Protein AF-A0A7S0AY62-F1 (afdb_monomer)

Foldseek 3Di:
DLCCVAVVADPVRCVVVVQEEELVVVCVVVVHDLVVLLVQVVVDDDSHQKDAPAVQWIWGDGDRHIYTPSNVSVLVCQPPPPPDHDDDDDDDDDCVVPFLLRCVQAAQFDLALVRGHVNHPLVVCQVCVVVVPHPDRAGSSRSPDDDQQAPLSVLLVCCVPVVDQLCNDPLSVLLVVLPQDPVNSVVLSVQAFFQDPNDTHGLSRQRGRHDSVVSSVSSSCRRCVDDDDDDDDDDPVRPDPVVVVVVCVVCVVVVHDDPDDDDDDPVNCVVVVVVCVVVVVLNCQQPPDFLVRDDDDPVRQVVCCVVVVDGSVRCVVVVNDGHNVRVD

Secondary structure (DSSP, 8-state):
-HHHHHHSS-HHHHHHTT-EEEHHHHHHHHT--HHHHHHHHTT--BTTTEEEEETTEEEEEETTEEEESTTHHHHHHHHHSTT-----------TTTS-HHHIIIIII--SSTTTSPTTSHHHHHHHTTTTTT-SS---SSS-S----SSHHHHHHHHHHHH---TTTSHHHHHHHHTT--HHHHHHHTT--EEEETTEEEEHHHHHTT--HHHHHHHHHHHHHT----------GGG-SHHHHHHHHHHHHHTT----------HHHHHHTTHHHHHTHHHHHHHHTS-GGG----HHHHHHHHHHHSS-HHHHHHTT----TTTT-

Organism: NCBI:txid73915

Radius of gyration: 33.23 Å; Cα contacts (8 Å, |Δi|>4): 355; chains: 1; bounding box: 78×50×98 Å

InterPro domains:
  IPR036850 Nucleoside diphosphate kinase-like domain superfamily [G3DSA:3.30.70.141] (36-164)
  IPR036850 Nucleoside diphosphate kinase-like domain superfamily [SSF54919] (2-164)
  IPR036850 Nucleoside diphosphate kinase-like domain superfamily [SSF54919] (227-325)

Solvent-accessible surface area (backbone atoms only — not comparable to full-atom values): 19300 Å² total; per-residue (Å²): 111,68,62,28,70,65,69,74,44,51,70,69,56,37,52,78,67,69,31,60,30,48,41,70,58,35,12,60,74,70,75,46,55,56,56,56,38,17,63,59,42,71,75,55,42,80,84,68,43,23,50,74,82,55,83,94,40,36,42,35,59,54,92,93,34,38,28,33,45,32,52,48,51,50,56,52,45,66,71,66,39,89,93,53,79,87,86,87,80,92,82,86,79,60,57,92,83,49,42,44,44,53,42,45,47,46,48,44,18,40,61,42,21,88,77,14,35,90,80,1,52,18,17,45,47,43,78,38,21,66,86,73,67,46,95,59,80,53,37,64,88,56,29,88,75,88,76,65,58,18,57,66,48,40,47,44,48,39,30,71,78,67,68,43,54,52,70,78,37,77,66,39,34,50,43,44,75,70,70,46,50,70,68,55,56,58,54,48,64,72,48,44,76,40,77,51,98,94,39,78,39,50,45,54,73,70,35,46,44,29,39,72,64,63,33,49,56,50,49,48,47,54,74,60,61,76,68,92,81,82,92,83,78,76,55,82,96,55,70,43,71,70,48,52,52,49,52,52,53,55,35,47,77,70,74,45,79,85,88,78,87,86,86,83,55,68,70,58,38,59,78,68,40,49,62,45,64,72,40,38,72,61,43,37,47,32,68,68,47,52,60,91,73,57,88,73,55,70,70,57,39,53,51,45,23,68,74,71,74,45,48,57,70,57,35,53,76,68,67,72,58,60,22,62,60,82,65,108

Nearest PDB structures (foldseek):
  8evb-assembly1_D  TM=1.439E-01  e=4.140E+00  Homo sapiens

Structure (mmCIF, N/CA/C/O backbone):
data_AF-A0A7S0AY62-F1
#
_entry.id   AF-A0A7S0AY62-F1
#
loop_
_atom_site.group_PDB
_atom_site.id
_atom_site.type_symbol
_atom_site.label_atom_id
_atom_site.label_alt_id
_atom_site.label_comp_id
_atom_site.label_asym_id
_atom_site.label_entity_id
_atom_site.label_seq_id
_atom_site.pdbx_PDB_ins_code
_atom_site.Cartn_x
_atom_site.Cartn_y
_atom_site.Cartn_z
_atom_site.occupancy
_atom_site.B_iso_or_equiv
_atom_site.auth_seq_id
_atom_site.auth_comp_id
_atom_site.auth_asym_id
_atom_site.auth_atom_id
_atom_site.pdbx_PDB_model_num
ATOM 1 N N . GLN A 1 1 ? -5.094 15.043 -14.146 1.00 78.69 1 GLN A N 1
ATOM 2 C CA . GLN A 1 1 ? -4.888 16.415 -14.679 1.00 78.69 1 GLN A CA 1
ATOM 3 C C . GLN A 1 1 ? -3.692 16.500 -15.628 1.00 78.69 1 GLN A C 1
ATOM 5 O O . GLN A 1 1 ? -3.834 17.094 -16.689 1.00 78.69 1 GLN A O 1
ATOM 10 N N . GLU A 1 2 ? -2.538 15.908 -15.303 1.00 86.50 2 GLU A N 1
ATOM 11 C CA . GLU A 1 2 ? -1.349 15.941 -16.178 1.00 86.50 2 GLU A CA 1
ATOM 12 C C . GLU A 1 2 ? -1.582 15.322 -17.562 1.00 86.50 2 GLU A C 1
ATOM 14 O O . GLU A 1 2 ? -1.245 15.947 -18.562 1.00 86.50 2 GLU A O 1
ATOM 19 N N . PHE A 1 3 ? -2.268 14.174 -17.634 1.00 92.56 3 PHE A N 1
ATOM 20 C CA . PHE A 1 3 ? -2.685 13.554 -18.901 1.00 92.56 3 PHE A CA 1
ATOM 21 C C . PHE A 1 3 ? -3.411 14.536 -19.830 1.00 92.56 3 PHE A C 1
ATOM 23 O O . PHE A 1 3 ? -3.061 14.682 -20.997 1.00 92.56 3 PHE A O 1
ATOM 30 N N . GLN A 1 4 ? -4.394 15.262 -19.290 1.00 93.81 4 GLN A N 1
ATOM 31 C CA . GLN A 1 4 ? -5.171 16.236 -20.051 1.00 93.81 4 GLN A CA 1
ATOM 32 C C . GLN A 1 4 ? -4.327 17.432 -20.487 1.00 93.81 4 GLN A C 1
ATOM 34 O O . GLN A 1 4 ? -4.505 17.929 -21.597 1.00 93.81 4 GLN A O 1
ATOM 39 N N . LYS A 1 5 ? -3.401 17.897 -19.640 1.00 92.50 5 LYS A N 1
ATOM 40 C CA . LYS A 1 5 ? -2.477 18.977 -20.009 1.00 92.50 5 LYS A CA 1
ATOM 41 C C . LYS A 1 5 ? -1.591 18.560 -21.183 1.00 92.50 5 LYS A C 1
ATOM 43 O O . LYS A 1 5 ? -1.435 19.348 -22.112 1.00 92.50 5 LYS A O 1
ATOM 48 N N . LEU A 1 6 ? -1.066 17.335 -21.143 1.00 94.62 6 LEU A N 1
ATOM 49 C CA . LEU A 1 6 ? -0.134 16.821 -22.140 1.00 94.62 6 LEU A CA 1
ATOM 50 C C . LEU A 1 6 ? -0.826 16.481 -23.464 1.00 94.62 6 LEU A C 1
ATOM 52 O O . LEU A 1 6 ? -0.445 16.980 -24.517 1.00 94.62 6 LEU A O 1
ATOM 56 N N . PHE A 1 7 ? -1.890 15.679 -23.410 1.00 95.06 7 PHE A N 1
ATOM 57 C CA . PHE A 1 7 ? -2.530 15.121 -24.603 1.00 95.06 7 PHE A CA 1
ATOM 58 C C . PHE A 1 7 ? -3.771 15.879 -25.069 1.00 95.06 7 PHE A C 1
ATOM 60 O O . PHE A 1 7 ? -4.363 15.503 -26.078 1.00 95.06 7 PHE A O 1
ATOM 67 N N . ARG A 1 8 ? -4.181 16.929 -24.344 1.00 94.75 8 ARG A N 1
ATOM 68 C CA . ARG A 1 8 ? -5.369 17.751 -24.642 1.00 94.75 8 ARG A CA 1
ATOM 69 C C . ARG A 1 8 ? -6.684 16.955 -24.699 1.00 94.75 8 ARG A C 1
ATOM 71 O O . ARG A 1 8 ? -7.651 17.402 -25.304 1.00 94.75 8 ARG A O 1
ATOM 78 N N . VAL A 1 9 ? -6.737 15.807 -24.021 1.00 95.12 9 VAL A N 1
ATOM 79 C CA . VAL A 1 9 ? -7.907 14.918 -23.905 1.00 95.12 9 VAL A CA 1
ATOM 80 C C . VAL A 1 9 ? -8.070 14.519 -22.437 1.00 95.12 9 VAL A C 1
ATOM 82 O O . VAL A 1 9 ? -7.074 14.253 -21.766 1.00 95.12 9 VAL A O 1
ATOM 85 N N . ARG A 1 10 ? -9.297 14.498 -21.896 1.00 95.50 10 ARG A N 1
ATOM 86 C CA . ARG A 1 10 ? -9.516 14.009 -20.521 1.00 95.50 10 ARG A CA 1
ATOM 87 C C . ARG A 1 10 ? -9.305 12.498 -20.464 1.00 95.50 10 ARG A C 1
ATOM 89 O O . ARG A 1 10 ? -9.583 11.800 -21.435 1.00 95.50 10 ARG A O 1
ATOM 96 N N . TRP A 1 11 ? -8.846 11.990 -19.326 1.00 94.00 11 TRP A N 1
ATOM 97 C CA . TRP A 1 11 ? -8.601 10.556 -19.157 1.00 94.00 11 TRP A CA 1
ATOM 98 C C . TRP A 1 11 ? -9.879 9.733 -19.382 1.00 94.00 11 TRP A C 1
ATOM 100 O O . TRP A 1 11 ? -9.880 8.757 -20.127 1.00 94.00 11 TRP A O 1
ATOM 110 N N . GLU A 1 12 ? -10.996 10.201 -18.833 1.00 94.69 12 GLU A N 1
ATOM 111 C CA . GLU A 1 12 ? -12.317 9.585 -18.961 1.00 94.69 12 GLU A CA 1
ATOM 112 C C . GLU A 1 12 ? -12.819 9.601 -20.416 1.00 94.69 12 GLU A C 1
ATOM 114 O O . GLU A 1 12 ? -13.482 8.666 -20.870 1.00 94.69 12 GLU A O 1
ATOM 119 N N . ASP A 1 13 ? -12.456 10.632 -21.187 1.00 96.19 13 ASP A N 1
ATOM 120 C CA . ASP A 1 13 ? -12.790 10.715 -22.612 1.00 96.19 13 ASP A CA 1
ATOM 121 C C . ASP A 1 13 ? -11.954 9.730 -23.437 1.00 96.19 13 ASP A C 1
ATOM 123 O O . ASP A 1 13 ? -12.467 9.110 -24.363 1.00 96.19 13 ASP A O 1
ATOM 127 N N . ALA A 1 14 ? -10.669 9.564 -23.110 1.00 95.88 14 ALA A N 1
ATOM 128 C CA . ALA A 1 14 ? -9.814 8.580 -23.771 1.00 95.88 14 ALA A CA 1
ATOM 129 C C . ALA A 1 14 ? -10.295 7.144 -23.498 1.00 95.88 14 ALA A C 1
ATOM 131 O O . ALA A 1 14 ? -10.328 6.322 -24.416 1.00 95.88 14 ALA A O 1
ATOM 132 N N . LEU A 1 15 ? -10.719 6.861 -22.261 1.00 94.56 15 LEU A N 1
ATOM 133 C CA . LEU A 1 15 ? -11.311 5.578 -21.877 1.00 94.56 15 LEU A CA 1
ATOM 134 C C . LEU A 1 15 ? -12.636 5.315 -22.600 1.00 94.56 15 LEU A C 1
ATOM 136 O O . LEU A 1 15 ? -12.785 4.277 -23.236 1.00 94.56 15 LEU A O 1
ATOM 140 N N . SER A 1 16 ? -13.583 6.258 -22.552 1.00 95.50 16 SER A N 1
ATOM 141 C CA . SER A 1 16 ? -14.902 6.092 -23.189 1.00 95.50 16 SER A CA 1
ATOM 142 C C . SER A 1 16 ? -14.830 5.964 -24.713 1.00 95.50 16 SER A C 1
ATOM 144 O O . SER A 1 16 ? -15.684 5.320 -25.315 1.00 95.50 16 SER A O 1
ATOM 146 N N . LYS A 1 17 ? -13.786 6.520 -25.340 1.00 96.12 17 LYS A N 1
ATOM 147 C CA . LYS A 1 17 ? -13.496 6.356 -26.774 1.00 96.12 17 LYS A CA 1
ATOM 148 C C . LYS A 1 17 ? -12.727 5.075 -27.114 1.00 96.12 17 LYS A C 1
ATOM 150 O O . LYS A 1 17 ? -12.443 4.852 -28.287 1.00 96.12 17 LYS A O 1
ATOM 155 N N . GLY A 1 18 ? -12.355 4.255 -26.128 1.00 95.69 18 GLY A N 1
ATOM 156 C CA . GLY A 1 18 ? -11.592 3.025 -26.352 1.00 95.69 18 GLY A CA 1
ATOM 157 C C . GLY A 1 18 ? -10.190 3.278 -26.915 1.00 95.69 18 GLY A C 1
ATOM 158 O O . GLY A 1 18 ? -9.736 2.550 -27.797 1.00 95.69 18 GLY A O 1
ATOM 159 N N . LEU A 1 19 ? -9.517 4.341 -26.459 1.00 97.00 19 LEU A N 1
ATOM 160 C CA . LEU A 1 19 ? -8.175 4.721 -26.923 1.00 97.00 19 LEU A CA 1
ATOM 161 C C . LEU A 1 19 ? -7.056 4.276 -25.977 1.00 97.00 19 LEU A C 1
ATOM 163 O O . LEU A 1 19 ? -5.887 4.422 -26.324 1.00 97.00 19 LEU A O 1
ATOM 167 N N . VAL A 1 20 ? -7.391 3.775 -24.787 1.00 97.19 20 VAL A N 1
ATOM 168 C CA . VAL A 1 20 ? -6.420 3.379 -23.761 1.00 97.19 20 VAL A CA 1
ATOM 169 C C . VAL A 1 20 ? -6.271 1.862 -23.745 1.00 97.19 20 VAL A C 1
ATOM 171 O O . VAL A 1 20 ? -7.266 1.151 -23.628 1.00 97.19 20 VAL A O 1
ATOM 174 N N . TYR A 1 21 ? -5.036 1.376 -23.825 1.00 97.12 21 TYR A N 1
ATOM 175 C CA . TYR A 1 21 ? -4.722 -0.050 -23.896 1.00 97.12 21 TYR A CA 1
ATOM 176 C C . TYR A 1 21 ? -3.576 -0.403 -22.947 1.00 97.12 21 TYR A C 1
ATOM 178 O O . TYR A 1 21 ? -2.652 0.388 -22.760 1.00 97.12 21 TYR A O 1
ATOM 186 N N . ASN A 1 22 ? -3.592 -1.610 -22.377 1.00 94.81 22 ASN A N 1
ATOM 187 C CA . ASN A 1 22 ? -2.381 -2.185 -21.783 1.00 94.81 22 ASN A CA 1
ATOM 188 C C . ASN A 1 22 ? -1.387 -2.605 -22.888 1.00 94.81 22 ASN A C 1
ATOM 190 O O . ASN A 1 22 ? -1.731 -2.617 -24.071 1.00 94.81 22 ASN A O 1
ATOM 194 N N . ALA A 1 23 ? -0.153 -2.959 -22.517 1.00 92.25 23 ALA A N 1
ATOM 195 C CA . ALA A 1 23 ? 0.890 -3.325 -23.478 1.00 92.25 23 ALA A CA 1
ATOM 196 C C . ALA A 1 23 ? 0.500 -4.483 -24.426 1.00 92.25 23 ALA A C 1
ATOM 198 O O . ALA A 1 23 ? 0.865 -4.451 -25.601 1.00 92.25 23 ALA A O 1
ATOM 199 N N . ALA A 1 24 ? -0.244 -5.486 -23.945 1.00 91.12 24 ALA A N 1
ATOM 200 C CA . ALA A 1 24 ? -0.640 -6.652 -24.738 1.00 91.12 24 ALA A CA 1
ATOM 201 C C . ALA A 1 24 ? -1.767 -6.320 -25.732 1.00 91.12 24 ALA A C 1
ATOM 203 O O . ALA A 1 24 ? -1.651 -6.593 -26.930 1.00 91.12 24 ALA A O 1
ATOM 204 N N . ASP A 1 25 ? -2.825 -5.664 -25.258 1.00 94.44 25 ASP A N 1
ATOM 205 C CA . ASP A 1 25 ? -3.950 -5.253 -26.101 1.00 94.44 25 ASP A CA 1
ATOM 206 C C . ASP A 1 25 ? -3.518 -4.178 -27.101 1.00 94.44 25 ASP A C 1
ATOM 208 O O . ASP A 1 25 ? -3.949 -4.175 -28.253 1.00 94.44 25 ASP A O 1
ATOM 212 N N . GLY A 1 26 ? -2.601 -3.299 -26.693 1.00 94.50 26 GLY A N 1
ATOM 213 C CA . GLY A 1 26 ? -2.007 -2.296 -27.563 1.00 94.50 26 GLY A CA 1
ATOM 214 C C . GLY A 1 26 ? -1.150 -2.901 -28.669 1.00 94.50 26 GLY A C 1
ATOM 215 O O . GLY A 1 26 ? -1.235 -2.439 -29.803 1.00 94.50 26 GLY A O 1
ATOM 216 N N . ALA A 1 27 ? -0.388 -3.968 -28.391 1.00 94.25 27 ALA A N 1
ATOM 217 C CA . ALA A 1 27 ? 0.326 -4.717 -29.431 1.00 94.25 27 ALA A CA 1
ATOM 218 C C . ALA A 1 27 ? -0.646 -5.243 -30.498 1.00 94.25 27 ALA A C 1
ATOM 220 O O . ALA A 1 27 ? -0.448 -5.021 -31.694 1.00 94.25 27 ALA A O 1
ATOM 221 N N . THR A 1 28 ? -1.745 -5.856 -30.046 1.00 95.19 28 THR A N 1
ATOM 222 C CA . THR A 1 28 ? -2.813 -6.372 -30.914 1.00 95.19 28 THR A CA 1
ATOM 223 C C . THR A 1 28 ? -3.456 -5.250 -31.727 1.00 95.19 28 THR A C 1
ATOM 225 O O . THR A 1 28 ? -3.603 -5.369 -32.942 1.00 95.19 28 THR A O 1
ATOM 228 N N . LYS A 1 29 ? -3.788 -4.127 -31.081 1.00 95.38 29 LYS A N 1
ATOM 229 C CA . LYS A 1 29 ? -4.411 -2.960 -31.719 1.00 95.38 29 LYS A CA 1
ATOM 230 C C . LYS A 1 29 ? -3.522 -2.319 -32.785 1.00 95.38 29 LYS A C 1
ATOM 232 O O . LYS A 1 29 ? -4.036 -1.864 -33.804 1.00 95.38 29 LYS A O 1
ATOM 237 N N . LEU A 1 30 ? -2.214 -2.277 -32.545 1.00 94.81 30 LEU A N 1
ATOM 238 C CA . LEU A 1 30 ? -1.219 -1.729 -33.465 1.00 94.81 30 LEU A CA 1
ATOM 239 C C . LEU A 1 30 ? -0.810 -2.724 -34.566 1.00 94.81 30 LEU A C 1
ATOM 241 O O . LEU A 1 30 ? -0.120 -2.327 -35.501 1.00 94.81 30 LEU A O 1
ATOM 245 N N . GLY A 1 31 ? -1.207 -3.998 -34.465 1.00 95.38 31 GLY A N 1
ATOM 246 C CA . GLY A 1 31 ? -0.810 -5.042 -35.412 1.00 95.38 31 GLY A CA 1
ATOM 247 C C . GLY A 1 31 ? 0.684 -5.379 -35.357 1.00 95.38 31 GLY A C 1
ATOM 248 O O . GLY A 1 31 ? 1.264 -5.750 -36.374 1.00 95.38 31 GLY A O 1
ATOM 249 N N . VAL A 1 32 ? 1.312 -5.222 -34.188 1.00 95.06 32 VAL A N 1
ATOM 250 C CA . VAL A 1 32 ? 2.756 -5.418 -33.982 1.00 95.06 32 VAL A CA 1
ATOM 251 C C . VAL A 1 32 ? 3.027 -6.511 -32.958 1.00 95.06 32 VAL A C 1
ATOM 253 O O . VAL A 1 32 ? 2.173 -6.864 -32.140 1.00 95.06 32 VAL A O 1
ATOM 256 N N . LYS A 1 33 ? 4.248 -7.045 -32.959 1.00 93.19 33 LYS A N 1
ATOM 257 C CA . LYS A 1 33 ? 4.660 -8.012 -31.931 1.00 93.19 33 LYS A CA 1
ATOM 258 C C . LYS A 1 33 ? 4.864 -7.323 -30.573 1.00 93.19 33 LYS A C 1
ATOM 260 O O . LYS A 1 33 ? 5.246 -6.154 -30.532 1.00 93.19 33 LYS A O 1
ATOM 265 N N . PRO A 1 34 ? 4.739 -8.045 -29.442 1.00 88.50 34 PRO A N 1
ATOM 266 C CA . PRO A 1 34 ? 4.932 -7.463 -28.111 1.00 88.50 34 PRO A CA 1
ATOM 267 C C . PRO A 1 34 ? 6.264 -6.724 -27.911 1.00 88.50 34 PRO A C 1
ATOM 269 O O . PRO A 1 34 ? 6.291 -5.700 -27.237 1.00 88.50 34 PRO A O 1
ATOM 272 N N . LEU A 1 35 ? 7.369 -7.201 -28.495 1.00 90.94 35 LEU A N 1
ATOM 273 C CA . LEU A 1 35 ? 8.670 -6.520 -28.396 1.00 90.94 35 LEU A CA 1
ATOM 274 C C . LEU A 1 35 ? 8.756 -5.252 -29.260 1.00 90.94 35 LEU A C 1
ATOM 276 O O . LEU A 1 35 ? 9.429 -4.298 -28.877 1.00 90.94 35 LEU A O 1
ATOM 280 N N . GLU A 1 36 ? 8.042 -5.205 -30.385 1.00 93.56 36 GLU A N 1
ATOM 281 C CA . GLU A 1 36 ? 7.996 -4.027 -31.261 1.00 93.56 36 GLU A CA 1
ATOM 282 C C . GLU A 1 36 ? 7.257 -2.859 -30.588 1.00 93.56 36 GLU A C 1
ATOM 284 O O . GLU A 1 36 ? 7.580 -1.695 -30.833 1.00 93.56 36 GLU A O 1
ATOM 289 N N . VAL A 1 37 ? 6.321 -3.156 -29.675 1.00 93.62 37 VAL A N 1
ATOM 290 C CA . VAL A 1 37 ? 5.693 -2.149 -28.807 1.00 93.62 37 VAL A CA 1
ATOM 291 C C . VAL A 1 37 ? 6.729 -1.436 -27.943 1.00 93.62 37 VAL A C 1
ATOM 293 O O . VAL A 1 37 ? 6.721 -0.207 -27.888 1.00 93.62 37 VAL A O 1
ATOM 296 N N . SER A 1 38 ? 7.653 -2.170 -27.315 1.00 92.19 38 SER A N 1
ATOM 297 C CA . SER A 1 38 ? 8.724 -1.550 -26.525 1.00 92.19 38 SER A CA 1
ATOM 298 C C . SER A 1 38 ? 9.677 -0.731 -27.395 1.00 92.19 38 SER A C 1
ATOM 300 O O . SER A 1 38 ? 10.048 0.370 -27.008 1.00 92.19 38 SER A O 1
ATOM 302 N N . THR A 1 39 ? 9.992 -1.185 -28.612 1.00 92.81 39 THR A N 1
ATOM 303 C CA . THR A 1 39 ? 10.800 -0.394 -29.558 1.00 92.81 39 THR A CA 1
ATOM 304 C C . THR A 1 39 ? 10.119 0.920 -29.955 1.00 92.81 39 THR A C 1
ATOM 306 O O . THR A 1 39 ? 10.786 1.943 -30.120 1.00 92.81 39 THR A O 1
ATOM 309 N N . LYS A 1 40 ? 8.787 0.928 -30.114 1.00 94.50 40 LYS A N 1
ATOM 310 C CA . LYS A 1 40 ? 8.021 2.172 -30.301 1.00 94.50 40 LYS A CA 1
ATOM 311 C C . LYS A 1 40 ? 8.047 3.029 -29.027 1.00 94.50 40 LYS A C 1
ATOM 313 O O . LYS A 1 40 ? 8.250 4.235 -29.129 1.00 94.50 40 LYS A O 1
ATOM 318 N N . TRP A 1 41 ? 7.897 2.412 -27.854 1.00 95.19 41 TRP A N 1
ATOM 319 C CA . TRP A 1 41 ? 7.914 3.086 -26.552 1.00 95.19 41 TRP A CA 1
ATOM 320 C C . TRP A 1 41 ? 9.239 3.795 -26.247 1.00 95.19 41 TRP A C 1
ATOM 322 O O . TRP A 1 41 ? 9.235 4.891 -25.708 1.00 95.19 41 TRP A O 1
ATOM 332 N N . GLU A 1 42 ? 10.381 3.217 -26.612 1.00 92.19 42 GLU A N 1
ATOM 333 C CA . GLU A 1 42 ? 11.714 3.792 -26.346 1.00 92.19 42 GLU A CA 1
ATOM 334 C C . GLU A 1 42 ? 11.958 5.148 -27.017 1.00 92.19 42 GLU A C 1
ATOM 336 O O . GLU A 1 42 ? 12.851 5.891 -26.619 1.00 92.19 42 GLU A O 1
ATOM 341 N N . LYS A 1 43 ? 11.158 5.487 -28.030 1.00 94.06 43 LYS A N 1
ATOM 342 C CA . LYS A 1 43 ? 11.223 6.785 -28.712 1.00 94.06 43 LYS A CA 1
ATOM 343 C C . LYS A 1 43 ? 10.482 7.884 -27.948 1.00 94.06 43 LYS A C 1
ATOM 345 O O . LYS A 1 43 ? 10.661 9.057 -28.271 1.00 94.06 43 LYS A O 1
ATOM 350 N N . LEU A 1 44 ? 9.655 7.500 -26.975 1.00 94.81 44 LEU A N 1
ATOM 351 C CA . LEU A 1 44 ? 8.839 8.407 -26.183 1.00 94.81 44 LEU A CA 1
ATOM 352 C C . LEU A 1 44 ? 9.691 9.160 -25.157 1.00 94.81 44 LEU A C 1
ATOM 354 O O . LEU A 1 44 ? 10.608 8.620 -24.538 1.00 94.81 44 LEU A O 1
ATOM 358 N N . LYS A 1 45 ? 9.352 10.428 -24.945 1.00 93.38 45 LYS A N 1
ATOM 359 C CA . LYS A 1 45 ? 9.951 11.336 -23.975 1.00 93.38 45 LYS A CA 1
ATOM 360 C C . LYS A 1 45 ? 8.923 11.741 -22.926 1.00 93.38 45 LYS A C 1
ATOM 362 O O . LYS A 1 45 ? 7.846 12.275 -23.219 1.00 93.38 45 LYS A O 1
ATOM 367 N N . ARG A 1 46 ? 9.295 11.550 -21.657 1.00 91.62 46 ARG A N 1
ATOM 368 C CA . ARG A 1 46 ? 8.483 12.005 -20.524 1.00 91.62 46 ARG A CA 1
ATOM 369 C C . ARG A 1 46 ? 8.215 13.509 -20.637 1.00 91.62 46 ARG A C 1
ATOM 371 O O . ARG A 1 46 ? 9.126 14.284 -20.905 1.00 91.62 46 ARG A O 1
ATOM 378 N N . GLY A 1 47 ? 6.965 13.909 -20.418 1.00 91.56 47 GLY A N 1
ATOM 379 C CA . GLY A 1 47 ? 6.520 15.298 -20.512 1.00 91.56 47 GLY A CA 1
ATOM 380 C C . GLY A 1 47 ? 6.246 15.783 -21.938 1.00 91.56 47 GLY A C 1
ATOM 381 O O . GLY A 1 47 ? 5.832 16.928 -22.094 1.00 91.56 47 GLY A O 1
ATOM 382 N N . VAL A 1 48 ? 6.434 14.937 -22.960 1.00 93.88 48 VAL A N 1
ATOM 383 C CA . VAL A 1 48 ? 6.118 15.248 -24.367 1.00 93.88 48 VAL A CA 1
ATOM 384 C C . VAL A 1 48 ? 5.024 14.321 -24.887 1.00 93.88 48 VAL A C 1
ATOM 386 O O . VAL A 1 48 ? 3.943 14.766 -25.262 1.00 93.88 48 VAL A O 1
ATOM 389 N N . ASP A 1 49 ? 5.284 13.022 -24.861 1.00 95.81 49 ASP A N 1
ATOM 390 C CA . ASP A 1 49 ? 4.382 11.979 -25.351 1.00 95.81 49 ASP A CA 1
A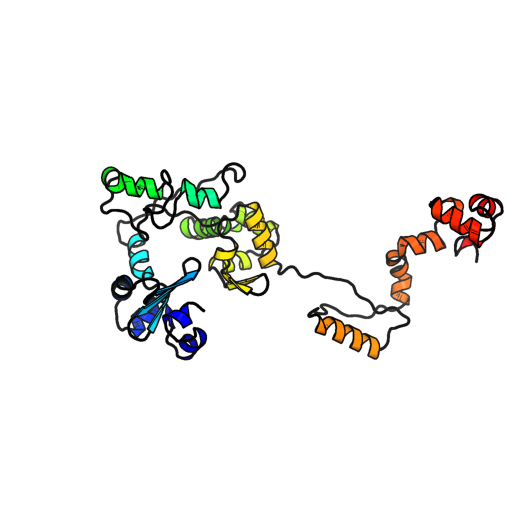TOM 391 C C . ASP A 1 49 ? 4.171 10.872 -24.302 1.00 95.81 49 ASP A C 1
ATOM 393 O O . ASP A 1 49 ? 3.402 9.942 -24.531 1.00 95.81 49 ASP A O 1
ATOM 397 N N . MET A 1 50 ? 4.778 11.009 -23.118 1.00 96.06 50 MET A N 1
ATOM 398 C CA . MET A 1 50 ? 4.624 10.098 -21.989 1.00 96.06 50 MET A CA 1
ATOM 399 C C . MET A 1 50 ? 4.403 10.848 -20.670 1.00 96.06 50 MET A C 1
ATOM 401 O O . MET A 1 50 ? 5.063 11.846 -20.379 1.00 96.06 50 MET A O 1
ATOM 405 N N . VAL A 1 51 ? 3.515 10.324 -19.829 1.00 94.81 51 VAL A N 1
ATOM 406 C CA . VAL A 1 51 ? 3.214 10.812 -18.476 1.00 94.81 51 VAL A CA 1
ATOM 407 C C . VAL A 1 51 ? 3.317 9.662 -17.467 1.00 94.81 51 VAL A C 1
ATOM 409 O O . VAL A 1 51 ? 2.999 8.520 -17.792 1.00 94.81 51 VAL A O 1
ATOM 412 N N . LYS A 1 52 ? 3.780 9.951 -16.244 1.00 91.31 52 LYS A N 1
ATOM 413 C CA . LYS A 1 52 ? 3.786 9.009 -15.111 1.00 91.31 52 LYS A CA 1
ATOM 414 C C . LYS A 1 52 ? 2.626 9.372 -14.190 1.00 91.31 52 LYS A C 1
ATOM 416 O O . LYS A 1 52 ? 2.539 10.523 -13.784 1.00 91.31 52 LYS A O 1
ATOM 421 N N . PHE A 1 53 ? 1.752 8.424 -13.874 1.00 85.75 53 PHE A N 1
ATOM 422 C CA . PHE A 1 53 ? 0.636 8.655 -12.951 1.00 85.75 53 PHE A CA 1
ATOM 423 C C . PHE A 1 53 ? 0.980 8.331 -11.497 1.00 85.75 53 PHE A C 1
ATOM 425 O O . PHE A 1 53 ? 0.430 8.972 -10.609 1.00 85.75 53 PHE A O 1
ATOM 432 N N . GLY A 1 54 ? 1.885 7.382 -11.261 1.00 82.31 54 GLY A N 1
ATOM 433 C CA . GLY A 1 54 ? 2.246 6.902 -9.923 1.00 82.31 54 GLY A CA 1
ATOM 434 C C . GLY A 1 54 ? 3.328 5.826 -9.981 1.00 82.31 54 GLY A C 1
ATOM 435 O O . GLY A 1 54 ? 3.966 5.657 -11.034 1.00 82.31 54 GLY A O 1
ATOM 436 N N . GLY A 1 55 ? 3.560 5.120 -8.871 1.00 80.25 55 GLY A N 1
ATOM 437 C CA . GLY A 1 55 ? 4.457 3.965 -8.817 1.00 80.25 55 GLY A CA 1
ATOM 438 C C . GLY A 1 55 ? 4.123 2.966 -9.927 1.00 80.25 55 GLY A C 1
ATOM 439 O O . GLY A 1 55 ? 2.969 2.623 -10.146 1.00 80.25 55 GLY A O 1
ATOM 440 N N . GLY A 1 56 ? 5.115 2.590 -10.741 1.00 84.81 56 GLY A N 1
ATOM 441 C CA . GLY A 1 56 ? 4.931 1.611 -11.823 1.00 84.81 56 GLY A CA 1
ATOM 442 C C . GLY A 1 56 ? 3.921 1.955 -12.935 1.00 84.81 56 GLY A C 1
ATOM 443 O O . GLY A 1 56 ? 3.783 1.151 -13.852 1.00 84.81 56 GLY A O 1
ATOM 444 N N . PHE A 1 57 ? 3.241 3.110 -12.921 1.00 90.50 57 PHE A N 1
ATOM 445 C CA . PHE A 1 57 ? 2.153 3.428 -13.855 1.00 90.50 57 PHE A CA 1
ATOM 446 C C . PHE A 1 57 ? 2.520 4.566 -14.815 1.00 90.50 57 PHE A C 1
ATOM 448 O O . PHE A 1 57 ? 2.513 5.751 -14.466 1.00 90.50 57 PHE A O 1
ATOM 455 N N . TYR A 1 58 ? 2.788 4.194 -16.065 1.00 94.19 58 TYR A N 1
ATOM 456 C CA . TYR A 1 58 ? 3.143 5.091 -17.157 1.00 94.19 58 TYR A CA 1
ATOM 457 C C . TYR A 1 58 ? 2.147 4.998 -18.300 1.00 94.19 58 TYR A C 1
ATOM 459 O O . TYR A 1 58 ? 1.732 3.904 -18.681 1.00 94.19 58 TYR A O 1
ATOM 467 N N . VAL A 1 59 ? 1.837 6.144 -18.903 1.00 97.06 59 VAL A N 1
ATOM 468 C CA . VAL A 1 59 ? 1.021 6.226 -20.114 1.00 97.06 59 VAL A CA 1
ATOM 469 C C . VAL A 1 59 ? 1.792 6.959 -21.200 1.00 97.06 59 VAL A C 1
ATOM 471 O O . VAL A 1 59 ? 2.170 8.115 -21.018 1.00 97.06 59 VAL A O 1
ATOM 474 N N . GLY A 1 60 ? 2.009 6.293 -22.329 1.00 97.06 60 GLY A N 1
ATOM 475 C CA . GLY A 1 60 ? 2.656 6.841 -23.520 1.00 97.06 60 GLY A CA 1
ATOM 476 C C . GLY A 1 60 ? 1.687 6.909 -24.695 1.00 97.06 60 GLY A C 1
ATOM 477 O O . GLY A 1 60 ? 0.864 6.012 -24.861 1.00 97.06 60 GLY A O 1
ATOM 478 N N . LYS A 1 61 ? 1.763 7.948 -25.525 1.00 97.00 61 LYS A N 1
ATOM 479 C CA . LYS A 1 61 ? 1.006 8.028 -26.777 1.00 97.00 61 LYS A CA 1
ATOM 480 C C . LYS A 1 61 ? 1.822 7.399 -27.903 1.00 97.00 61 LYS A C 1
ATOM 482 O O . LYS A 1 61 ? 2.913 7.868 -28.210 1.00 97.00 61 LYS A O 1
ATOM 487 N N . ILE A 1 62 ? 1.277 6.362 -28.530 1.00 95.44 62 ILE A N 1
ATOM 488 C CA . ILE A 1 62 ? 1.866 5.702 -29.700 1.00 95.44 62 ILE A CA 1
ATOM 489 C C . ILE A 1 62 ? 0.822 5.732 -30.805 1.00 95.44 62 ILE A C 1
ATOM 491 O O . ILE A 1 62 ? -0.272 5.200 -30.631 1.00 95.44 62 ILE A O 1
ATOM 495 N N . ASP A 1 63 ? 1.168 6.350 -31.933 1.00 92.31 63 ASP A N 1
ATOM 496 C CA . ASP A 1 63 ? 0.240 6.582 -33.040 1.00 92.31 63 ASP A CA 1
ATOM 497 C C . ASP A 1 63 ? -1.059 7.248 -32.507 1.00 92.31 63 ASP A C 1
ATOM 499 O O . ASP A 1 63 ? -0.993 8.303 -31.861 1.00 92.31 63 ASP A O 1
ATOM 503 N N . ASP A 1 64 ? -2.223 6.626 -32.706 1.00 92.75 64 ASP A N 1
ATOM 504 C CA . ASP A 1 64 ? -3.528 7.149 -32.268 1.00 92.75 64 ASP A CA 1
ATOM 505 C C . ASP A 1 64 ? -4.028 6.583 -30.924 1.00 92.75 64 ASP A C 1
ATOM 507 O O . ASP A 1 64 ? -5.169 6.840 -30.533 1.00 92.75 64 ASP A O 1
ATOM 511 N N . ILE A 1 65 ? -3.199 5.824 -30.197 1.00 96.88 65 ILE A N 1
ATOM 512 C CA . ILE A 1 65 ? -3.580 5.193 -28.924 1.00 96.88 65 ILE A CA 1
ATOM 513 C C . ILE A 1 65 ? -2.743 5.683 -27.738 1.00 96.88 65 ILE A C 1
ATOM 515 O O . ILE A 1 65 ? -1.622 6.174 -27.882 1.00 96.88 65 ILE A O 1
ATOM 519 N N . TYR A 1 66 ? -3.292 5.499 -26.540 1.00 97.88 66 TYR A N 1
ATOM 520 C CA . TYR A 1 66 ? -2.604 5.676 -25.267 1.00 97.88 66 TYR A CA 1
ATOM 521 C C . TYR A 1 66 ? -2.292 4.306 -24.679 1.00 97.88 66 TYR A C 1
ATOM 523 O O . TYR A 1 66 ? -3.189 3.519 -24.381 1.00 97.88 66 TYR A O 1
ATOM 531 N N . LEU A 1 67 ? -1.014 4.015 -24.514 1.00 97.19 67 LEU A N 1
ATOM 532 C CA . LEU A 1 67 ? -0.530 2.726 -24.069 1.00 97.19 67 LEU A CA 1
ATOM 533 C C . LEU A 1 67 ? -0.057 2.798 -22.619 1.00 97.19 67 LEU A C 1
ATOM 535 O O . LEU A 1 67 ? 0.680 3.712 -22.252 1.00 97.19 67 LEU A O 1
ATOM 539 N N . ILE A 1 68 ? -0.439 1.816 -21.811 1.00 96.75 68 ILE A N 1
ATOM 540 C CA . ILE A 1 68 ? 0.024 1.657 -20.433 1.00 96.75 68 ILE A CA 1
ATOM 541 C C . ILE A 1 68 ? 1.263 0.757 -20.420 1.00 96.75 68 ILE A C 1
ATOM 543 O O . ILE A 1 68 ? 1.219 -0.363 -20.934 1.00 96.75 68 ILE A O 1
ATOM 547 N N . ASN A 1 69 ? 2.351 1.240 -19.811 1.00 95.25 69 ASN A N 1
ATOM 548 C CA . ASN A 1 69 ? 3.593 0.495 -19.558 1.00 95.25 69 ASN A CA 1
ATOM 549 C C . ASN A 1 69 ? 4.158 -0.269 -20.775 1.00 95.25 69 ASN A C 1
ATOM 551 O O . ASN A 1 69 ? 4.534 -1.436 -20.672 1.00 95.25 69 ASN A O 1
ATOM 555 N N . GLY A 1 70 ? 4.266 0.373 -21.942 1.00 94.75 70 GLY A N 1
ATOM 556 C CA . GLY A 1 70 ? 4.731 -0.280 -23.179 1.00 94.75 70 GLY A CA 1
ATOM 557 C C . GLY A 1 70 ? 6.180 -0.791 -23.156 1.00 94.75 70 GLY A C 1
ATOM 558 O O . GLY A 1 70 ? 6.564 -1.584 -24.015 1.00 94.75 70 GLY A O 1
ATOM 559 N N . PHE A 1 71 ? 6.977 -0.405 -22.157 1.00 92.31 71 PHE A N 1
ATOM 560 C CA . PHE A 1 71 ? 8.311 -0.961 -21.899 1.00 92.31 71 PHE A CA 1
ATOM 561 C C . PHE A 1 71 ? 8.284 -2.367 -21.265 1.00 92.31 71 PHE A C 1
ATOM 563 O O . PHE A 1 71 ? 9.299 -3.067 -21.274 1.00 92.31 71 PHE A O 1
ATOM 570 N N . TYR A 1 72 ? 7.147 -2.793 -20.695 1.00 93.06 72 TYR A N 1
ATOM 571 C CA . TYR A 1 72 ? 7.060 -3.992 -19.853 1.00 93.06 72 TYR A CA 1
ATOM 572 C C . TYR A 1 72 ? 7.440 -5.281 -20.592 1.00 93.06 72 TYR A C 1
ATOM 574 O O . TYR A 1 72 ? 8.082 -6.158 -20.019 1.00 93.06 72 TYR A O 1
ATOM 582 N N . THR A 1 73 ? 7.089 -5.410 -21.873 1.00 90.38 73 THR A N 1
ATOM 583 C CA . THR A 1 73 ? 7.364 -6.622 -22.661 1.00 90.38 73 THR A CA 1
ATOM 584 C C . THR A 1 73 ? 8.867 -6.839 -22.862 1.00 90.38 73 THR A C 1
ATOM 586 O O . THR A 1 73 ? 9.343 -7.959 -22.658 1.00 90.38 73 THR A O 1
ATOM 589 N N . ARG A 1 74 ? 9.639 -5.783 -23.170 1.00 91.38 74 ARG A N 1
ATOM 590 C CA . ARG A 1 74 ? 11.111 -5.850 -23.206 1.00 91.38 74 ARG A CA 1
ATOM 591 C C . ARG A 1 74 ? 11.703 -6.104 -21.824 1.00 91.38 74 ARG A C 1
ATOM 593 O O . ARG A 1 74 ? 12.620 -6.911 -21.716 1.00 91.38 74 ARG A O 1
ATOM 600 N N . MET A 1 75 ? 11.175 -5.467 -20.779 1.00 91.94 75 MET A N 1
ATOM 601 C CA . MET A 1 75 ? 11.624 -5.701 -19.402 1.00 91.94 75 MET A CA 1
ATOM 602 C C . MET A 1 75 ? 11.462 -7.177 -19.011 1.00 91.94 75 MET A C 1
ATOM 604 O O . MET A 1 75 ? 12.438 -7.822 -18.643 1.00 91.94 75 MET A O 1
ATOM 608 N N . ARG A 1 76 ? 10.269 -7.757 -19.200 1.00 93.00 76 ARG A N 1
ATOM 609 C CA . ARG A 1 76 ? 9.978 -9.172 -18.916 1.00 93.00 76 ARG A CA 1
ATOM 610 C C . ARG A 1 76 ? 10.889 -10.127 -19.690 1.00 93.00 76 ARG A C 1
ATOM 612 O O . ARG A 1 76 ? 11.284 -11.163 -19.155 1.00 93.00 76 ARG A O 1
ATOM 619 N N . ALA A 1 77 ? 11.232 -9.802 -20.937 1.00 92.62 77 ALA A N 1
ATOM 620 C CA . ALA A 1 77 ? 12.117 -10.635 -21.749 1.00 92.62 77 ALA A CA 1
ATOM 621 C C . ALA A 1 77 ? 13.509 -10.810 -21.112 1.00 92.62 77 ALA A C 1
ATOM 623 O O . ALA A 1 77 ? 14.080 -11.891 -21.221 1.00 92.62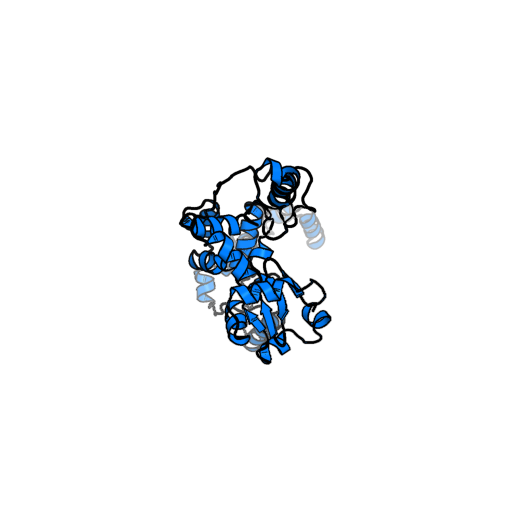 77 ALA A O 1
ATOM 624 N N . LYS A 1 78 ? 14.021 -9.808 -20.381 1.00 92.25 78 LYS A N 1
ATOM 625 C CA . LYS A 1 78 ? 15.322 -9.892 -19.688 1.00 92.25 78 LYS A CA 1
ATOM 626 C C . LYS A 1 78 ? 15.338 -10.931 -18.561 1.00 92.25 78 LYS A C 1
ATOM 628 O O . LYS A 1 78 ? 16.367 -11.550 -18.335 1.00 92.25 78 LYS A O 1
ATOM 633 N N . PHE A 1 79 ? 14.198 -11.148 -17.903 1.00 94.50 79 PHE A N 1
ATOM 634 C CA . PHE A 1 79 ? 14.050 -12.112 -16.802 1.00 94.50 79 PHE A CA 1
ATOM 635 C C . PHE A 1 79 ? 13.677 -13.525 -17.260 1.00 94.50 79 PHE A C 1
ATOM 637 O O . PHE A 1 79 ? 13.734 -14.464 -16.475 1.00 94.50 79 PHE A O 1
ATOM 644 N N . THR A 1 80 ? 13.219 -13.673 -18.505 1.00 95.19 80 THR A N 1
ATOM 645 C CA . THR A 1 80 ? 12.641 -14.932 -19.009 1.00 95.19 80 THR A CA 1
ATOM 646 C C . THR A 1 80 ? 13.407 -15.520 -20.188 1.00 95.19 80 THR A C 1
ATOM 648 O O . THR A 1 80 ? 13.057 -16.595 -20.674 1.00 95.19 80 THR A O 1
ATOM 651 N N . ALA A 1 81 ? 14.457 -14.840 -20.655 1.00 95.12 81 ALA A N 1
ATOM 652 C CA . ALA A 1 81 ? 15.327 -15.355 -21.698 1.00 95.12 81 ALA A CA 1
ATOM 653 C C . ALA A 1 81 ? 16.049 -16.633 -21.220 1.00 95.12 81 ALA A C 1
ATOM 655 O O . ALA A 1 81 ? 16.567 -16.657 -20.097 1.00 95.12 81 ALA A O 1
ATOM 656 N N . PRO A 1 82 ? 16.134 -17.689 -22.052 1.00 96.31 82 PRO A N 1
ATOM 657 C CA . PRO A 1 82 ? 16.862 -18.905 -21.700 1.00 96.31 82 PRO A CA 1
ATOM 658 C C . PRO A 1 82 ? 18.301 -18.616 -21.255 1.00 96.31 82 PRO A C 1
ATOM 660 O O . PRO A 1 82 ? 19.014 -17.847 -21.897 1.00 96.31 82 PRO A O 1
ATOM 663 N N . GLY A 1 83 ? 18.725 -19.244 -20.157 1.00 94.94 83 GLY A N 1
ATOM 664 C CA . GLY A 1 83 ? 20.065 -19.071 -19.584 1.00 94.94 83 GLY A CA 1
ATOM 665 C C . GLY A 1 83 ? 20.234 -17.847 -18.678 1.00 94.94 83 GLY A C 1
ATOM 666 O O . GLY A 1 83 ? 21.317 -17.659 -18.132 1.00 94.94 83 GLY A O 1
ATOM 667 N N . THR A 1 84 ? 19.190 -17.034 -18.488 1.00 94.69 84 THR A N 1
ATOM 668 C CA . THR A 1 84 ? 19.179 -15.977 -17.465 1.00 94.69 84 THR A CA 1
ATOM 669 C C . THR A 1 84 ? 18.635 -16.504 -16.139 1.00 94.69 84 THR A C 1
ATOM 671 O O . THR A 1 84 ? 17.880 -17.476 -16.098 1.00 94.69 84 THR A O 1
ATOM 674 N N . CYS A 1 85 ? 19.040 -15.874 -15.039 1.00 95.62 85 CYS A N 1
ATOM 675 C CA . CYS A 1 85 ? 18.529 -16.150 -13.702 1.00 95.62 85 CYS A CA 1
ATOM 676 C C . CYS A 1 85 ? 18.648 -14.899 -12.832 1.00 95.62 85 CYS A C 1
ATOM 678 O O . CYS A 1 85 ? 19.496 -14.041 -13.087 1.00 95.62 85 CYS A O 1
ATOM 680 N N . ILE A 1 86 ? 17.862 -14.839 -11.762 1.00 96.44 86 ILE A N 1
ATOM 681 C CA . ILE A 1 86 ? 18.096 -13.898 -10.665 1.00 96.44 86 ILE A CA 1
ATOM 682 C C . ILE A 1 86 ? 18.905 -14.580 -9.557 1.00 96.44 86 ILE A C 1
ATOM 684 O O . ILE A 1 86 ? 18.860 -15.801 -9.402 1.00 96.44 86 ILE A O 1
ATOM 688 N N . LYS A 1 87 ? 19.623 -13.783 -8.766 1.00 96.69 87 LYS A N 1
ATOM 689 C CA . LYS A 1 87 ? 20.113 -14.179 -7.441 1.00 96.69 87 LYS A CA 1
ATOM 690 C C . LYS A 1 87 ? 19.384 -13.314 -6.424 1.00 96.69 87 LYS A C 1
ATOM 692 O O . LYS A 1 87 ? 19.361 -12.099 -6.595 1.00 96.69 87 LYS A O 1
ATOM 697 N N . TYR A 1 88 ? 18.782 -13.930 -5.415 1.00 97.50 88 TYR A N 1
ATOM 698 C CA . TYR A 1 88 ? 18.032 -13.214 -4.388 1.00 97.50 88 TYR A CA 1
ATOM 699 C C . TYR A 1 88 ? 18.750 -13.298 -3.041 1.00 97.50 88 TYR A C 1
ATOM 701 O O . TYR A 1 88 ? 19.483 -14.251 -2.774 1.00 97.50 88 TYR A O 1
ATOM 709 N N . LEU A 1 89 ? 18.528 -12.284 -2.211 1.00 97.62 89 LEU A N 1
ATOM 710 C CA . LEU A 1 89 ? 18.944 -12.229 -0.817 1.00 97.62 89 LEU A CA 1
ATOM 711 C C . LEU A 1 89 ? 17.722 -11.792 -0.012 1.00 97.62 89 LEU A C 1
ATOM 713 O O . LEU A 1 89 ? 17.152 -10.740 -0.295 1.00 97.62 89 LEU A O 1
ATOM 717 N N . GLU A 1 90 ? 17.319 -12.596 0.966 1.00 95.44 90 GLU A N 1
ATOM 718 C CA . GLU A 1 90 ? 16.385 -12.149 1.998 1.00 95.44 90 GLU A CA 1
ATOM 719 C C . GLU A 1 90 ? 17.207 -11.496 3.112 1.00 95.44 90 GLU A C 1
ATOM 721 O O . GLU A 1 90 ? 18.172 -12.084 3.601 1.00 95.44 90 GLU A O 1
ATOM 726 N N . VAL A 1 91 ? 16.876 -10.251 3.451 1.00 96.62 91 VAL A N 1
ATOM 727 C CA . VAL A 1 91 ? 17.645 -9.425 4.387 1.00 96.62 91 VAL A CA 1
ATOM 728 C C . VAL A 1 91 ? 16.735 -8.875 5.477 1.00 96.62 91 VAL A C 1
ATOM 730 O O . VAL A 1 91 ? 15.574 -8.556 5.229 1.00 96.62 91 VAL A O 1
ATOM 733 N N . GLU A 1 92 ? 17.282 -8.741 6.681 1.00 95.69 92 GLU A N 1
ATOM 734 C CA . GLU A 1 92 ? 16.601 -8.186 7.847 1.00 95.69 92 GLU A CA 1
ATOM 735 C C . GLU A 1 92 ? 17.506 -7.178 8.558 1.00 95.69 92 GLU A C 1
ATOM 737 O O . GLU A 1 92 ? 18.732 -7.309 8.570 1.00 95.69 92 GLU A O 1
ATOM 742 N N . TRP A 1 93 ? 16.901 -6.144 9.134 1.00 97.00 93 TRP A N 1
ATOM 743 C CA . TRP A 1 93 ? 17.602 -5.115 9.893 1.00 97.00 93 TRP A CA 1
ATOM 744 C C . TRP A 1 93 ? 16.665 -4.490 10.930 1.00 97.00 93 TRP A C 1
ATOM 746 O O . TRP A 1 93 ? 15.446 -4.658 10.873 1.00 97.00 93 TRP A O 1
ATOM 756 N N . ASN A 1 94 ? 17.231 -3.767 11.900 1.00 96.50 94 ASN A N 1
ATOM 757 C CA . ASN A 1 94 ? 16.440 -3.039 12.890 1.00 96.50 94 ASN A CA 1
ATOM 758 C C . ASN A 1 94 ? 15.892 -1.733 12.269 1.00 96.50 94 ASN A C 1
ATOM 760 O O . ASN A 1 94 ? 16.709 -0.880 11.905 1.00 96.50 94 ASN A O 1
ATOM 764 N N . PRO A 1 95 ? 14.560 -1.525 12.197 1.00 95.25 95 PRO A N 1
ATOM 765 C CA . PRO A 1 95 ? 13.983 -0.295 11.645 1.00 95.25 95 PRO A CA 1
ATOM 766 C C . PRO A 1 95 ? 14.370 0.966 12.435 1.00 95.25 95 PRO A C 1
ATOM 768 O O . PRO A 1 95 ? 14.433 2.047 11.864 1.00 95.25 95 PRO A O 1
ATOM 771 N N . GLU A 1 96 ? 14.705 0.849 13.726 1.00 95.31 96 GLU A N 1
ATOM 772 C CA . GLU A 1 96 ? 15.195 1.989 14.518 1.00 95.31 96 GLU A CA 1
ATOM 773 C C . GLU A 1 96 ? 16.607 2.430 14.107 1.00 95.31 96 GLU A C 1
ATOM 775 O O . GLU A 1 96 ? 16.968 3.594 14.271 1.00 95.31 96 GLU A O 1
ATOM 780 N N . ALA A 1 97 ? 17.416 1.506 13.579 1.00 97.69 97 ALA A N 1
ATOM 781 C CA . ALA A 1 97 ? 18.770 1.796 13.116 1.00 97.69 97 ALA A CA 1
ATOM 782 C C . ALA A 1 97 ? 18.790 2.295 11.664 1.00 97.69 97 ALA A C 1
ATOM 784 O O . ALA A 1 97 ? 19.661 3.083 11.296 1.00 97.69 97 ALA A O 1
ATOM 785 N N . LEU A 1 98 ? 17.849 1.828 10.839 1.00 97.94 98 LEU A N 1
ATOM 786 C CA . LEU A 1 98 ? 17.746 2.190 9.431 1.00 97.94 98 LEU A CA 1
ATOM 787 C C . LEU A 1 98 ? 16.272 2.164 8.984 1.00 97.94 98 LEU A C 1
ATOM 789 O O . LEU A 1 98 ? 15.754 1.084 8.687 1.00 97.94 98 LEU A O 1
ATOM 793 N N . PRO A 1 99 ? 15.611 3.334 8.891 1.00 98.25 99 PRO A N 1
ATOM 794 C CA . PRO A 1 99 ? 14.258 3.431 8.352 1.00 98.25 99 PRO A CA 1
ATOM 795 C C . PRO A 1 99 ? 14.185 2.934 6.906 1.00 98.25 99 PRO A C 1
ATOM 797 O O . PRO A 1 99 ? 15.139 3.110 6.141 1.00 98.25 99 PRO A O 1
ATOM 800 N N . TRP A 1 100 ? 13.050 2.364 6.509 1.00 98.38 100 TRP A N 1
ATOM 801 C CA . TRP A 1 100 ? 12.841 1.783 5.179 1.00 98.38 100 TRP A CA 1
ATOM 802 C C . TRP A 1 100 ? 13.083 2.783 4.040 1.00 98.38 100 TRP A C 1
ATOM 804 O O . TRP A 1 100 ? 13.773 2.460 3.071 1.00 98.38 100 TRP A O 1
ATOM 814 N N . GLU A 1 101 ? 12.592 4.017 4.187 1.00 97.88 101 GLU A N 1
ATOM 815 C CA . GLU A 1 101 ? 12.848 5.117 3.247 1.00 97.88 101 GLU A CA 1
ATOM 816 C C . GLU A 1 101 ? 14.357 5.351 3.061 1.00 97.88 101 GLU A C 1
ATOM 818 O O . GLU A 1 101 ? 14.861 5.419 1.941 1.00 97.88 101 GLU A O 1
ATOM 823 N N . THR A 1 102 ? 15.115 5.395 4.163 1.00 98.00 102 THR A N 1
ATOM 824 C CA . THR A 1 102 ? 16.574 5.574 4.139 1.00 98.00 102 THR A CA 1
ATOM 825 C C . THR A 1 102 ? 17.276 4.365 3.528 1.00 98.00 102 THR A C 1
ATOM 827 O O . THR A 1 102 ? 18.213 4.535 2.749 1.00 98.00 102 THR A O 1
ATOM 830 N N . PHE A 1 103 ? 16.821 3.144 3.822 1.00 98.38 103 PHE A N 1
ATOM 831 C CA . PHE A 1 103 ? 17.313 1.934 3.163 1.00 98.38 103 PHE A CA 1
ATOM 832 C C . PHE A 1 103 ? 17.154 2.042 1.640 1.00 98.38 103 PHE A C 1
ATOM 834 O O . PHE A 1 103 ? 18.123 1.855 0.902 1.00 98.38 103 PHE A O 1
ATOM 841 N N . ARG A 1 104 ? 15.978 2.437 1.144 1.00 97.81 104 ARG A N 1
ATOM 842 C CA . ARG A 1 104 ? 15.760 2.597 -0.301 1.00 97.81 104 ARG A CA 1
ATOM 843 C C . ARG A 1 104 ? 16.552 3.756 -0.896 1.00 97.81 104 ARG A C 1
ATOM 845 O O . ARG A 1 104 ? 17.165 3.586 -1.949 1.00 97.81 104 ARG A O 1
ATOM 852 N N . ALA A 1 105 ? 16.577 4.909 -0.238 1.00 97.31 105 ALA A N 1
ATOM 853 C CA . ALA A 1 105 ? 17.205 6.114 -0.769 1.00 97.31 105 ALA A CA 1
ATOM 854 C C . ALA A 1 105 ? 18.741 6.068 -0.726 1.00 97.31 105 ALA A C 1
ATOM 856 O O . ALA A 1 105 ? 19.389 6.481 -1.688 1.00 97.31 105 ALA A O 1
ATOM 857 N N . GLN A 1 106 ? 19.319 5.572 0.372 1.00 97.69 106 GLN A N 1
ATOM 858 C CA . GLN A 1 106 ? 20.757 5.664 0.653 1.00 97.69 106 GLN A CA 1
ATOM 859 C C . GLN A 1 106 ? 21.487 4.331 0.482 1.00 97.69 106 GLN A C 1
ATOM 861 O O . GLN A 1 106 ? 22.610 4.324 -0.010 1.00 97.69 106 GLN A O 1
ATOM 866 N N . VAL A 1 107 ? 20.873 3.199 0.849 1.00 98.31 107 VAL A N 1
ATOM 867 C CA . VAL A 1 107 ? 21.527 1.883 0.710 1.00 98.31 107 VAL A CA 1
ATOM 868 C C . VAL A 1 107 ? 21.308 1.323 -0.690 1.00 98.31 107 VAL A C 1
ATOM 870 O O . VAL A 1 107 ? 22.270 0.994 -1.377 1.00 98.31 107 VAL A O 1
ATOM 873 N N . ILE A 1 108 ? 20.060 1.249 -1.153 1.00 98.50 108 ILE A N 1
ATOM 874 C CA . ILE A 1 108 ? 19.755 0.766 -2.506 1.00 98.50 108 ILE A CA 1
ATOM 875 C C . ILE A 1 108 ? 20.096 1.836 -3.546 1.00 98.50 108 ILE A C 1
ATOM 877 O O . ILE A 1 108 ? 20.807 1.550 -4.509 1.00 98.50 108 ILE A O 1
ATOM 881 N N . GLY A 1 109 ? 19.636 3.069 -3.336 1.00 98.00 109 GLY A N 1
ATOM 882 C CA . GLY A 1 109 ? 19.838 4.194 -4.245 1.00 98.00 109 GLY A CA 1
ATOM 883 C C . GLY A 1 109 ? 18.657 4.425 -5.189 1.00 98.00 109 GLY A C 1
ATOM 884 O O . GLY A 1 109 ? 17.829 3.540 -5.423 1.00 98.00 109 GLY A O 1
ATOM 885 N N . ALA A 1 110 ? 18.578 5.626 -5.765 1.00 96.38 110 ALA A N 1
ATOM 886 C CA . ALA A 1 110 ? 17.536 6.004 -6.720 1.00 96.38 110 ALA A CA 1
ATOM 887 C C . ALA A 1 110 ? 17.482 5.066 -7.942 1.00 96.38 110 ALA A C 1
ATOM 889 O O . ALA A 1 110 ? 18.477 4.457 -8.332 1.00 96.38 110 ALA A O 1
ATOM 890 N N . THR A 1 111 ? 16.308 4.952 -8.574 1.00 94.50 111 THR A N 1
ATOM 891 C CA . THR A 1 111 ? 16.111 4.086 -9.753 1.00 94.50 111 THR A CA 1
ATOM 892 C C . THR A 1 111 ? 17.006 4.482 -10.925 1.00 94.50 111 THR A C 1
ATOM 894 O O . THR A 1 111 ? 17.451 3.597 -11.649 1.00 94.50 111 THR A O 1
ATOM 897 N N . ASN A 1 112 ? 17.258 5.785 -11.113 1.00 95.25 112 ASN A N 1
ATOM 898 C CA . ASN A 1 112 ? 18.298 6.281 -12.010 1.00 95.25 112 ASN A CA 1
ATOM 899 C C . ASN A 1 112 ? 19.647 6.241 -11.263 1.00 95.25 112 ASN A C 1
ATOM 901 O O . ASN A 1 112 ? 19.835 7.054 -10.355 1.00 95.25 112 ASN A O 1
ATOM 905 N N . PRO A 1 113 ? 20.589 5.349 -11.625 1.00 96.94 113 PRO A N 1
ATOM 906 C CA . PRO A 1 113 ? 21.845 5.189 -10.888 1.00 96.94 113 PRO A CA 1
ATOM 907 C C . PRO A 1 113 ? 22.735 6.440 -10.867 1.00 96.94 113 PRO A C 1
ATOM 909 O O . PRO A 1 113 ? 23.506 6.629 -9.926 1.00 96.94 113 PRO A O 1
ATOM 912 N N . VAL A 1 114 ? 22.595 7.317 -11.869 1.00 96.88 114 VAL A N 1
ATOM 913 C CA . VAL A 1 114 ? 23.305 8.607 -11.947 1.00 96.88 114 VAL A CA 1
ATOM 914 C C . VAL A 1 114 ? 22.851 9.564 -10.840 1.00 96.88 114 VAL A C 1
ATOM 916 O O . VAL A 1 114 ? 23.648 10.339 -10.322 1.00 96.88 114 VAL A O 1
ATOM 919 N N . GLU A 1 115 ? 21.570 9.505 -10.474 1.00 96.75 115 GLU A N 1
ATOM 920 C CA . GLU A 1 115 ? 20.947 10.338 -9.435 1.00 96.75 115 GLU A CA 1
ATOM 921 C C . GLU A 1 115 ? 20.954 9.659 -8.056 1.00 96.75 115 GLU A C 1
ATOM 923 O O . GLU A 1 115 ? 20.511 10.246 -7.069 1.00 96.75 115 GLU A O 1
ATOM 928 N N . ALA A 1 116 ? 21.414 8.409 -7.976 1.00 97.50 116 ALA A N 1
ATOM 929 C CA . ALA A 1 116 ? 21.475 7.663 -6.730 1.00 97.50 116 ALA A CA 1
ATOM 930 C C . ALA A 1 116 ? 22.566 8.221 -5.803 1.00 97.50 116 ALA A C 1
ATOM 932 O O . ALA A 1 116 ? 23.591 8.721 -6.267 1.00 97.50 116 ALA A O 1
ATOM 933 N N . ALA A 1 117 ? 22.354 8.118 -4.486 1.00 97.56 117 ALA A N 1
ATOM 934 C CA . ALA A 1 117 ? 23.314 8.586 -3.490 1.00 97.56 117 ALA A CA 1
ATOM 935 C C . ALA A 1 117 ? 24.705 7.976 -3.735 1.00 97.56 117 ALA A C 1
ATOM 937 O O . ALA A 1 117 ? 24.809 6.776 -4.016 1.00 97.56 117 ALA A O 1
ATOM 938 N N . GLY A 1 118 ? 25.757 8.798 -3.637 1.00 90.06 118 GLY A N 1
ATOM 939 C CA . GLY A 1 118 ? 27.142 8.328 -3.709 1.00 90.06 118 GLY A CA 1
ATOM 940 C C . GLY A 1 118 ? 27.368 7.306 -2.601 1.00 90.06 118 GLY A C 1
ATOM 941 O O . GLY A 1 118 ? 27.062 7.605 -1.455 1.00 90.06 118 GLY A O 1
ATOM 942 N N . ASP A 1 119 ? 27.814 6.106 -2.961 1.00 93.69 119 ASP A N 1
ATOM 943 C CA . ASP A 1 119 ? 27.967 4.908 -2.108 1.00 93.69 119 ASP A CA 1
ATOM 944 C C . ASP A 1 119 ? 26.730 4.007 -1.953 1.00 93.69 119 ASP A C 1
ATOM 946 O O . ASP A 1 119 ? 26.836 2.909 -1.404 1.00 93.69 119 ASP A O 1
ATOM 950 N N . SER A 1 120 ? 25.574 4.377 -2.511 1.00 98.62 120 SER A N 1
ATOM 951 C CA . SER A 1 120 ? 24.469 3.415 -2.648 1.00 98.62 120 SER A CA 1
ATOM 952 C C . SER A 1 120 ? 24.856 2.258 -3.576 1.00 98.62 120 SER A C 1
ATOM 954 O O . SER A 1 120 ? 25.731 2.393 -4.438 1.00 98.62 120 SER A O 1
ATOM 956 N N . ILE A 1 121 ? 24.185 1.111 -3.453 1.00 98.62 121 ILE A N 1
ATOM 957 C CA . ILE A 1 121 ? 24.465 -0.076 -4.272 1.00 98.62 121 ILE A CA 1
ATOM 958 C C . ILE A 1 121 ? 24.296 0.243 -5.761 1.00 98.62 121 ILE A C 1
ATOM 960 O O . ILE A 1 121 ? 25.186 -0.064 -6.554 1.00 98.62 121 ILE A O 1
ATOM 964 N N . ARG A 1 122 ? 23.196 0.899 -6.155 1.00 98.62 122 ARG A N 1
ATOM 965 C CA . ARG A 1 122 ? 22.959 1.267 -7.561 1.00 98.62 122 ARG A CA 1
ATOM 966 C C . ARG A 1 122 ? 24.019 2.230 -8.087 1.00 98.62 122 ARG A C 1
ATOM 968 O O . ARG A 1 122 ? 24.521 2.018 -9.189 1.00 98.62 122 ARG A O 1
ATOM 975 N N . ASN A 1 123 ? 24.397 3.245 -7.307 1.00 98.44 123 ASN A N 1
ATOM 976 C CA . ASN A 1 123 ? 25.446 4.178 -7.715 1.00 98.44 123 ASN A CA 1
ATOM 977 C C . ASN A 1 123 ? 26.809 3.484 -7.828 1.00 98.44 123 ASN A C 1
ATOM 979 O O . ASN A 1 123 ? 27.509 3.674 -8.813 1.00 98.44 123 ASN A O 1
ATOM 983 N N . THR A 1 124 ? 27.158 2.626 -6.869 1.00 98.50 124 THR A N 1
ATOM 984 C CA . THR A 1 124 ? 28.427 1.885 -6.871 1.00 98.50 124 THR A CA 1
ATOM 985 C C . THR A 1 124 ? 28.522 0.952 -8.076 1.00 98.50 124 THR A C 1
ATOM 987 O O . THR A 1 124 ? 29.544 0.942 -8.761 1.00 98.50 124 THR A O 1
ATOM 990 N N . ILE A 1 125 ? 27.442 0.222 -8.390 1.00 98.44 125 ILE A N 1
ATOM 991 C CA . ILE A 1 125 ? 27.365 -0.603 -9.604 1.00 98.44 125 ILE A CA 1
ATOM 992 C C . ILE A 1 125 ? 27.535 0.270 -10.848 1.00 98.44 125 ILE A C 1
ATOM 994 O O . ILE A 1 125 ? 28.278 -0.108 -11.744 1.00 98.44 125 ILE A O 1
ATOM 998 N N . PHE A 1 126 ? 26.897 1.441 -10.896 1.00 98.25 126 PHE A N 1
ATOM 999 C CA . PHE A 1 126 ? 27.047 2.384 -12.001 1.00 98.25 126 PHE A CA 1
ATOM 1000 C C . PHE A 1 126 ? 28.468 2.938 -12.135 1.00 98.25 126 PHE A C 1
ATOM 1002 O O . PHE A 1 126 ? 28.984 2.990 -13.237 1.00 98.25 126 PHE A O 1
ATOM 1009 N N . GLN A 1 127 ? 29.151 3.300 -11.053 1.00 98.19 127 GLN A N 1
ATOM 1010 C CA . GLN A 1 127 ? 30.519 3.823 -11.139 1.00 98.19 127 GLN A CA 1
ATOM 1011 C C . GLN A 1 127 ? 31.544 2.744 -11.518 1.00 98.19 127 GLN A C 1
ATOM 1013 O O . GLN A 1 127 ? 32.583 3.048 -12.098 1.00 98.19 127 GLN A O 1
ATOM 1018 N N . GLN A 1 128 ? 31.270 1.482 -11.179 1.00 97.88 128 GLN A N 1
ATOM 1019 C CA . GLN A 1 128 ? 32.221 0.376 -11.321 1.00 97.88 128 GLN A CA 1
ATOM 1020 C C . GLN A 1 128 ? 31.760 -0.696 -12.317 1.00 97.88 128 GLN A C 1
ATOM 1022 O O . GLN A 1 128 ? 32.291 -1.804 -12.289 1.00 97.88 128 GLN A O 1
ATOM 1027 N N . TRP A 1 129 ? 30.785 -0.404 -13.184 1.00 98.06 129 TRP A N 1
ATOM 1028 C CA . TRP A 1 129 ? 30.091 -1.422 -13.984 1.00 98.06 129 TRP A CA 1
ATOM 1029 C C . TRP A 1 129 ? 31.045 -2.295 -14.811 1.00 98.06 129 TRP A C 1
ATOM 1031 O O . TRP A 1 129 ? 30.902 -3.517 -14.810 1.00 98.06 129 TRP A O 1
ATOM 1041 N N . ASP A 1 130 ? 32.050 -1.687 -15.445 1.00 97.81 130 ASP A N 1
ATOM 1042 C CA . ASP A 1 130 ? 33.045 -2.391 -16.265 1.00 97.81 130 ASP A CA 1
ATOM 1043 C C . ASP A 1 130 ? 33.934 -3.303 -15.400 1.00 97.81 130 ASP A C 1
ATOM 1045 O O . ASP A 1 130 ? 34.076 -4.495 -15.672 1.00 97.81 130 ASP A O 1
ATOM 1049 N N . ASN A 1 131 ? 34.419 -2.791 -14.262 1.00 98.06 131 ASN A N 1
ATOM 1050 C CA . ASN A 1 131 ? 35.207 -3.562 -13.290 1.00 98.06 131 ASN A CA 1
ATOM 1051 C C . ASN A 1 131 ? 34.409 -4.715 -12.654 1.00 98.06 131 ASN A C 1
ATOM 1053 O O . ASN A 1 131 ? 34.981 -5.741 -12.289 1.00 98.06 131 ASN A O 1
ATOM 1057 N N . LEU A 1 132 ? 33.091 -4.551 -12.519 1.00 97.75 132 LEU A N 1
ATOM 1058 C CA . LEU A 1 132 ? 32.159 -5.575 -12.040 1.00 97.75 132 LEU A CA 1
ATOM 1059 C C . LEU A 1 132 ? 31.748 -6.568 -13.145 1.00 97.75 132 LEU A C 1
ATOM 1061 O O . LEU A 1 132 ? 31.025 -7.528 -12.869 1.00 97.75 132 LEU A O 1
ATOM 1065 N N . GLY A 1 133 ? 32.215 -6.370 -14.382 1.00 97.69 133 GLY A N 1
ATOM 1066 C CA . GLY A 1 133 ? 31.992 -7.269 -15.513 1.00 97.69 133 GLY A CA 1
ATOM 1067 C C . GLY A 1 133 ? 30.630 -7.117 -16.194 1.00 97.69 133 GLY A C 1
ATOM 1068 O O . GLY A 1 133 ? 30.169 -8.053 -16.858 1.00 97.69 133 GLY A O 1
ATOM 1069 N N . LEU A 1 134 ? 29.954 -5.975 -16.031 1.00 97.12 134 LEU A N 1
ATOM 1070 C CA . LEU A 1 134 ? 28.713 -5.686 -16.748 1.00 97.12 134 LEU A CA 1
ATOM 1071 C C . LEU A 1 134 ? 29.022 -5.388 -18.221 1.00 97.12 134 LEU A C 1
ATOM 1073 O O . LEU A 1 134 ? 30.051 -4.823 -18.568 1.00 97.12 134 LEU A O 1
ATOM 1077 N N . LYS A 1 135 ? 28.106 -5.769 -19.115 1.00 95.62 135 LYS A N 1
ATOM 1078 C CA . LYS A 1 135 ? 28.285 -5.591 -20.570 1.00 95.62 135 LYS A CA 1
ATOM 1079 C C . LYS A 1 135 ? 27.989 -4.174 -21.062 1.00 95.62 135 LYS A C 1
ATOM 1081 O O . LYS A 1 135 ? 28.287 -3.861 -22.211 1.00 95.62 135 LYS A O 1
ATOM 1086 N N . ALA A 1 136 ? 27.312 -3.380 -20.246 1.00 96.69 136 ALA A N 1
ATOM 1087 C CA . ALA A 1 136 ? 26.886 -2.032 -20.565 1.00 96.69 136 ALA A CA 1
ATOM 1088 C C . ALA A 1 136 ? 26.749 -1.228 -19.273 1.00 96.69 136 ALA A C 1
ATOM 1090 O O . ALA A 1 136 ? 26.505 -1.796 -18.204 1.00 96.69 136 ALA A O 1
ATOM 1091 N N . GLU A 1 137 ? 26.870 0.087 -19.413 1.00 97.62 137 GLU A N 1
ATOM 1092 C CA . GLU A 1 137 ? 26.601 1.039 -18.344 1.00 97.62 137 GLU A CA 1
ATOM 1093 C C . GLU A 1 137 ? 25.139 0.918 -17.860 1.00 97.62 137 GLU A C 1
ATOM 1095 O O . GLU A 1 137 ? 24.229 0.878 -18.695 1.00 97.62 137 GLU A O 1
ATOM 1100 N N . PRO A 1 138 ? 24.894 0.838 -16.537 1.00 97.62 138 PRO A N 1
ATOM 1101 C CA . PRO A 1 138 ? 23.551 0.781 -15.967 1.00 97.62 138 PRO A CA 1
ATOM 1102 C C . PRO A 1 138 ? 22.688 1.992 -16.324 1.00 97.62 138 PRO A C 1
ATOM 1104 O O . PRO A 1 138 ? 23.142 3.133 -16.281 1.00 97.62 138 PRO A O 1
ATOM 1107 N N . ASP A 1 139 ? 21.405 1.747 -16.580 1.00 94.81 139 ASP A N 1
ATOM 1108 C CA . ASP A 1 139 ? 20.403 2.787 -16.820 1.00 94.81 139 ASP A CA 1
ATOM 1109 C C . ASP A 1 139 ? 19.215 2.659 -15.849 1.00 94.81 139 ASP A C 1
ATOM 1111 O O . ASP A 1 139 ? 19.239 1.871 -14.906 1.00 94.81 139 ASP A O 1
ATOM 1115 N N . THR A 1 140 ? 18.156 3.450 -16.051 1.00 91.06 140 THR A N 1
ATOM 1116 C CA . THR A 1 140 ? 16.954 3.405 -15.190 1.00 91.06 140 THR A CA 1
ATOM 1117 C C . THR A 1 140 ? 16.277 2.024 -15.173 1.00 91.06 140 THR A C 1
ATOM 1119 O O . THR A 1 140 ? 15.642 1.666 -14.183 1.00 91.06 140 THR A O 1
ATOM 1122 N N . GLY A 1 141 ? 16.359 1.269 -16.270 1.00 89.62 141 GLY A N 1
ATOM 1123 C CA . GLY A 1 141 ? 15.754 -0.054 -16.409 1.00 89.62 141 GLY A CA 1
ATOM 1124 C C . GLY A 1 141 ? 16.677 -1.195 -15.976 1.00 89.62 141 GLY A C 1
ATOM 1125 O O . GLY A 1 141 ? 16.199 -2.150 -15.372 1.00 89.62 141 GLY A O 1
ATOM 1126 N N . ASP A 1 142 ? 17.976 -1.086 -16.257 1.00 94.56 142 ASP A N 1
ATOM 1127 C CA . ASP A 1 142 ? 19.019 -2.052 -15.894 1.00 94.56 142 ASP A CA 1
ATOM 1128 C C . ASP A 1 142 ? 19.942 -1.473 -14.809 1.00 94.56 142 ASP A C 1
ATOM 1130 O O . ASP A 1 142 ? 21.146 -1.327 -14.996 1.00 94.56 142 ASP A O 1
ATOM 1134 N N . ASN A 1 143 ? 19.371 -1.144 -13.649 1.00 96.50 143 ASN A N 1
ATOM 1135 C CA . ASN A 1 143 ? 20.060 -0.470 -12.536 1.00 96.50 143 ASN A CA 1
ATOM 1136 C C . ASN A 1 143 ? 20.738 -1.421 -11.528 1.00 96.50 143 ASN A C 1
ATOM 1138 O O . ASN A 1 143 ? 21.089 -1.016 -10.423 1.00 96.50 143 ASN A O 1
ATOM 1142 N N . GLY A 1 144 ? 20.922 -2.693 -11.880 1.00 96.62 144 GLY A N 1
ATOM 1143 C CA . GLY A 1 144 ? 21.676 -3.666 -11.084 1.00 96.62 144 GLY A CA 1
ATOM 1144 C C . GLY A 1 144 ? 20.872 -4.408 -10.012 1.00 96.62 144 GLY A C 1
ATOM 1145 O O . GLY A 1 144 ? 20.919 -5.636 -9.992 1.00 96.62 144 GLY A O 1
ATOM 1146 N N . VAL A 1 145 ? 20.128 -3.714 -9.140 1.00 97.25 145 VAL A N 1
ATOM 1147 C CA . VAL A 1 145 ? 19.400 -4.352 -8.020 1.00 97.25 145 VAL A CA 1
ATOM 1148 C C . VAL A 1 145 ? 17.950 -3.887 -7.862 1.00 97.25 145 VAL A C 1
ATOM 1150 O O . VAL A 1 145 ? 17.613 -2.711 -8.038 1.00 97.25 145 VAL A O 1
ATOM 1153 N N . HIS A 1 146 ? 17.099 -4.831 -7.450 1.00 97.12 146 HIS A N 1
ATOM 1154 C CA . HIS A 1 146 ? 15.723 -4.611 -6.996 1.00 97.12 146 HIS A CA 1
ATOM 1155 C C . HIS A 1 146 ? 15.645 -4.739 -5.472 1.00 97.12 146 HIS A C 1
ATOM 1157 O O . HIS A 1 146 ? 16.337 -5.573 -4.892 1.00 97.12 146 HIS A O 1
ATOM 1163 N N . ALA A 1 147 ? 14.789 -3.937 -4.845 1.00 97.62 147 ALA A N 1
ATOM 1164 C CA . ALA A 1 147 ? 14.452 -4.050 -3.432 1.00 97.62 147 ALA A CA 1
ATOM 1165 C C . ALA A 1 147 ? 12.988 -3.653 -3.232 1.00 97.62 147 ALA A C 1
ATOM 1167 O O . ALA A 1 147 ? 12.516 -2.713 -3.882 1.00 97.62 147 ALA A O 1
ATOM 1168 N N . SER A 1 148 ? 12.300 -4.357 -2.334 1.00 98.00 148 SER A N 1
ATOM 1169 C CA . SER A 1 148 ? 10.883 -4.144 -2.043 1.00 98.00 148 SER A CA 1
ATOM 1170 C C . SER A 1 148 ? 10.629 -2.719 -1.546 1.00 98.00 148 SER A C 1
ATOM 1172 O O . SER A 1 148 ? 11.401 -2.174 -0.749 1.00 98.00 148 SER A O 1
ATOM 1174 N N . ALA A 1 149 ? 9.542 -2.100 -2.008 1.00 97.25 149 ALA A N 1
ATOM 1175 C CA . ALA A 1 149 ? 9.247 -0.705 -1.686 1.00 97.25 149 ALA A CA 1
ATOM 1176 C C . ALA A 1 149 ? 8.618 -0.502 -0.294 1.00 97.25 149 ALA A C 1
ATOM 1178 O O . ALA A 1 149 ? 8.669 0.600 0.250 1.00 97.25 149 ALA A O 1
ATOM 1179 N N . SER A 1 150 ? 8.147 -1.581 0.333 1.00 98.31 150 SER A N 1
ATOM 1180 C CA . SER A 1 150 ? 7.585 -1.607 1.685 1.00 98.31 150 SER A CA 1
ATOM 1181 C C . SER A 1 150 ? 7.652 -3.021 2.290 1.00 98.31 150 SER A C 1
ATOM 1183 O O . SER A 1 150 ? 7.857 -3.995 1.555 1.00 98.31 150 SER A O 1
ATOM 1185 N N . PRO A 1 151 ? 7.403 -3.188 3.604 1.00 98.56 151 PRO A N 1
ATOM 1186 C CA . PRO A 1 151 ? 7.208 -4.500 4.222 1.00 98.56 151 PRO A CA 1
ATOM 1187 C C . PRO A 1 151 ? 6.090 -5.325 3.564 1.00 98.56 151 PRO A C 1
ATOM 1189 O O . PRO A 1 151 ? 6.211 -6.544 3.452 1.00 98.56 151 PRO A O 1
ATOM 1192 N N . PHE A 1 152 ? 5.012 -4.673 3.103 1.00 98.56 152 PHE A N 1
ATOM 1193 C CA . PHE A 1 152 ? 3.911 -5.355 2.417 1.00 98.56 152 PHE A CA 1
ATOM 1194 C C . PHE A 1 152 ? 4.336 -5.879 1.043 1.00 98.56 152 PHE A C 1
ATOM 1196 O O . PHE A 1 152 ? 4.072 -7.033 0.716 1.00 98.56 152 PHE A O 1
ATOM 1203 N N . GLU A 1 153 ? 5.043 -5.073 0.254 1.00 98.25 153 GLU A N 1
ATOM 1204 C CA . GLU A 1 153 ? 5.589 -5.540 -1.023 1.00 98.25 153 GLU A CA 1
ATOM 1205 C C . GLU A 1 153 ? 6.650 -6.621 -0.823 1.00 98.25 153 GLU A C 1
ATOM 1207 O O . GLU A 1 153 ? 6.675 -7.578 -1.587 1.00 98.25 153 GLU A O 1
ATOM 1212 N N . GLY A 1 154 ? 7.454 -6.549 0.244 1.00 98.31 154 GLY A N 1
ATOM 1213 C CA . GLY A 1 154 ? 8.395 -7.615 0.601 1.00 98.31 154 GLY A CA 1
ATOM 1214 C C . GLY A 1 154 ? 7.695 -8.947 0.881 1.00 98.31 154 GLY A C 1
ATOM 1215 O O . GLY A 1 154 ? 8.128 -9.988 0.391 1.00 98.31 154 GLY A O 1
ATOM 1216 N N . LEU A 1 155 ? 6.569 -8.926 1.599 1.00 98.50 155 LEU A N 1
ATOM 1217 C CA . LEU A 1 155 ? 5.704 -10.096 1.784 1.00 98.50 155 LEU A CA 1
ATOM 1218 C C . LEU A 1 155 ? 5.196 -10.649 0.440 1.00 98.50 155 LEU A C 1
ATOM 1220 O O . LEU A 1 155 ? 5.295 -11.852 0.188 1.00 98.50 155 LEU A O 1
ATOM 1224 N N . VAL A 1 156 ? 4.659 -9.783 -0.425 1.00 98.38 156 VAL A N 1
ATOM 1225 C CA . VAL A 1 156 ? 4.107 -10.171 -1.736 1.00 98.38 156 VAL A CA 1
ATOM 1226 C C . VAL A 1 156 ? 5.187 -10.761 -2.643 1.00 98.38 156 VAL A C 1
ATOM 1228 O O . VAL A 1 156 ? 4.975 -11.793 -3.280 1.00 98.38 156 VAL A O 1
ATOM 1231 N N . GLU A 1 157 ? 6.361 -10.140 -2.680 1.00 98.19 157 GLU A N 1
ATOM 1232 C CA . GLU A 1 157 ? 7.499 -10.592 -3.470 1.00 98.19 157 GLU A CA 1
ATOM 1233 C C . GLU A 1 157 ? 8.022 -11.940 -2.976 1.00 98.19 157 GLU A C 1
ATOM 1235 O O . GLU A 1 157 ? 8.253 -12.825 -3.797 1.00 98.19 157 GLU A O 1
ATOM 1240 N N . LYS A 1 158 ? 8.151 -12.147 -1.659 1.00 98.00 158 LYS A N 1
ATOM 1241 C CA . LYS A 1 158 ? 8.555 -13.448 -1.104 1.00 98.00 158 LYS A CA 1
ATOM 1242 C C . LYS A 1 158 ? 7.543 -14.544 -1.422 1.00 98.00 158 LYS A C 1
ATOM 1244 O O . LYS A 1 158 ? 7.946 -15.636 -1.817 1.00 98.00 158 LYS A O 1
ATOM 1249 N N . ALA A 1 159 ? 6.247 -14.248 -1.340 1.00 97.44 159 ALA A N 1
ATOM 1250 C CA . ALA A 1 159 ? 5.215 -15.193 -1.757 1.00 97.44 159 ALA A CA 1
ATOM 1251 C C . ALA A 1 159 ? 5.325 -15.548 -3.250 1.00 97.44 159 ALA A C 1
ATOM 1253 O O . ALA A 1 159 ? 5.235 -16.714 -3.615 1.00 97.44 159 ALA A O 1
ATOM 1254 N N . ASN A 1 160 ? 5.582 -14.562 -4.114 1.00 97.44 160 ASN A N 1
ATOM 1255 C CA . ASN A 1 160 ? 5.690 -14.779 -5.556 1.00 97.44 160 ASN A CA 1
ATOM 1256 C C . ASN A 1 160 ? 6.982 -15.503 -5.981 1.00 97.44 160 ASN A C 1
ATOM 1258 O O . ASN A 1 160 ? 6.944 -16.377 -6.843 1.00 97.44 160 ASN A O 1
ATOM 1262 N N . TRP A 1 161 ? 8.135 -15.116 -5.431 1.00 97.00 161 TRP A N 1
ATOM 1263 C CA . TRP A 1 161 ? 9.443 -15.612 -5.878 1.00 97.00 161 TRP A CA 1
ATOM 1264 C C . TRP A 1 161 ? 9.899 -16.876 -5.155 1.00 97.00 161 TRP A C 1
ATOM 1266 O O . TRP A 1 161 ? 10.638 -17.666 -5.741 1.00 97.00 161 TRP A O 1
ATOM 1276 N N . LEU A 1 162 ? 9.491 -17.050 -3.896 1.00 96.75 162 LEU A N 1
ATOM 1277 C CA . LEU A 1 162 ? 9.980 -18.111 -3.011 1.00 96.75 162 LEU A CA 1
ATOM 1278 C C . LEU A 1 162 ? 8.876 -19.083 -2.574 1.00 96.75 162 LEU A C 1
ATOM 1280 O O . LEU A 1 162 ? 9.157 -19.985 -1.790 1.00 96.75 162 LEU A O 1
ATOM 1284 N N . ASP A 1 163 ? 7.642 -18.899 -3.058 1.00 95.69 163 ASP A N 1
ATOM 1285 C CA . ASP A 1 163 ? 6.461 -19.692 -2.676 1.00 95.69 163 ASP A CA 1
ATOM 1286 C C . ASP A 1 163 ? 6.204 -19.693 -1.152 1.00 95.69 163 ASP A C 1
ATOM 1288 O O . ASP A 1 163 ? 5.645 -20.627 -0.575 1.00 95.69 163 ASP A O 1
ATOM 1292 N N . VAL A 1 164 ? 6.635 -18.624 -0.468 1.00 95.81 164 VAL A N 1
ATOM 1293 C CA . VAL A 1 164 ? 6.388 -18.435 0.966 1.00 95.81 164 VAL A CA 1
ATOM 1294 C C . VAL A 1 164 ? 4.898 -18.193 1.174 1.00 95.81 164 VAL A C 1
ATOM 1296 O O . VAL A 1 164 ? 4.314 -17.262 0.614 1.00 95.81 164 VAL A O 1
ATOM 1299 N N . LYS A 1 165 ? 4.260 -18.992 2.034 1.00 95.19 165 LYS A N 1
ATOM 1300 C CA . LYS A 1 165 ? 2.864 -18.736 2.390 1.00 95.19 165 LYS A CA 1
ATOM 1301 C C . LYS A 1 165 ? 2.779 -17.426 3.153 1.00 95.19 165 LYS A C 1
ATOM 1303 O O . LYS A 1 165 ? 3.414 -17.268 4.191 1.00 95.19 165 LYS A O 1
ATOM 1308 N N . MET A 1 166 ? 1.919 -16.518 2.698 1.00 94.38 166 MET A N 1
ATOM 1309 C CA . MET A 1 166 ? 1.802 -15.189 3.305 1.00 94.38 166 MET A CA 1
ATOM 1310 C C . MET A 1 166 ? 1.487 -15.232 4.809 1.00 94.38 166 MET A C 1
ATOM 1312 O O . MET A 1 166 ? 1.910 -14.356 5.546 1.00 94.38 166 MET A O 1
ATOM 1316 N N . ALA A 1 167 ? 0.778 -16.256 5.290 1.00 91.19 167 ALA A N 1
ATOM 1317 C CA . ALA A 1 167 ? 0.482 -16.418 6.715 1.00 91.19 167 ALA A CA 1
ATOM 1318 C C . ALA A 1 167 ? 1.675 -16.911 7.561 1.00 91.19 167 ALA A C 1
ATOM 1320 O O . ALA A 1 167 ? 1.646 -16.764 8.780 1.00 91.19 167 ALA A O 1
ATOM 1321 N N . GLU A 1 168 ? 2.687 -17.519 6.936 1.00 92.19 168 GLU A N 1
ATOM 1322 C CA . GLU A 1 168 ? 3.908 -18.017 7.590 1.00 92.19 168 GLU A CA 1
ATOM 1323 C C . GLU A 1 168 ? 5.014 -16.945 7.626 1.00 92.19 168 GLU A C 1
ATOM 1325 O O . GLU A 1 168 ? 5.944 -17.038 8.424 1.00 92.19 168 GLU A O 1
ATOM 1330 N N . ASP A 1 169 ? 4.893 -15.898 6.807 1.00 97.00 169 ASP A N 1
ATOM 1331 C CA . ASP A 1 169 ? 5.769 -14.731 6.847 1.00 97.00 169 ASP A CA 1
ATOM 1332 C C . ASP A 1 169 ? 5.534 -13.879 8.118 1.00 97.00 169 ASP A C 1
ATOM 1334 O O . ASP A 1 169 ? 4.378 -13.623 8.470 1.00 97.00 169 ASP A O 1
ATOM 1338 N N . PRO A 1 170 ? 6.582 -13.362 8.795 1.00 96.31 170 PRO A N 1
ATOM 1339 C CA . PRO A 1 170 ? 6.420 -12.563 10.013 1.00 96.31 170 PRO A CA 1
ATOM 1340 C C . PRO A 1 170 ? 5.532 -11.318 9.858 1.00 96.31 170 PRO A C 1
ATOM 1342 O O . PRO A 1 170 ? 4.767 -10.978 10.768 1.00 96.31 170 PRO A O 1
ATOM 1345 N N . PHE A 1 171 ? 5.608 -10.619 8.722 1.00 97.88 171 PHE A N 1
ATOM 1346 C CA . PHE A 1 171 ? 4.771 -9.452 8.458 1.00 97.88 171 PHE A CA 1
ATOM 1347 C C . PHE A 1 171 ? 3.338 -9.871 8.116 1.00 97.88 171 PHE A C 1
ATOM 1349 O O . PHE A 1 171 ? 2.386 -9.299 8.654 1.00 97.88 171 PHE A O 1
ATOM 1356 N N . GLY A 1 172 ? 3.166 -10.910 7.299 1.00 97.81 172 GLY A N 1
ATOM 1357 C CA . GLY A 1 172 ? 1.841 -11.438 6.963 1.00 97.81 172 GLY A CA 1
ATOM 1358 C C . GLY A 1 172 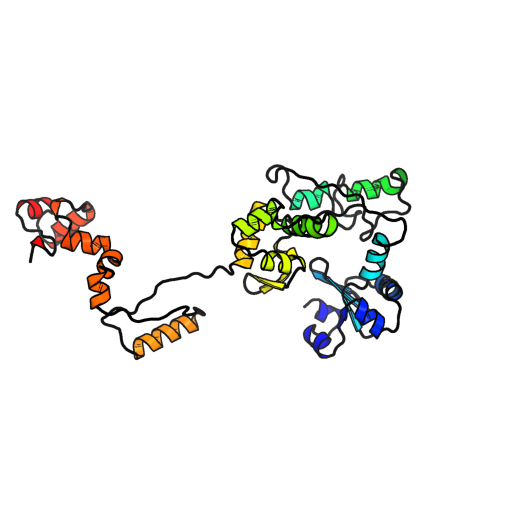? 1.090 -12.055 8.153 1.00 97.81 172 GLY A C 1
ATOM 1359 O O . GLY A 1 172 ? -0.122 -11.850 8.302 1.00 97.81 172 GLY A O 1
ATOM 1360 N N . ALA A 1 173 ? 1.804 -12.695 9.082 1.00 97.25 173 ALA A N 1
ATOM 1361 C CA . ALA A 1 173 ? 1.263 -13.147 10.361 1.00 97.25 173 ALA A CA 1
ATOM 1362 C C . ALA A 1 173 ? 0.749 -11.972 11.210 1.00 97.25 173 ALA A C 1
ATOM 1364 O O . ALA A 1 173 ? -0.329 -12.061 11.801 1.00 97.25 173 ALA A O 1
ATOM 1365 N N . ARG A 1 174 ? 1.463 -10.835 11.223 1.00 97.75 174 ARG A N 1
ATOM 1366 C CA . ARG A 1 174 ? 1.011 -9.607 11.903 1.00 97.75 174 ARG A CA 1
ATOM 1367 C C . ARG A 1 174 ? -0.244 -9.006 11.268 1.00 97.75 174 ARG A C 1
ATOM 1369 O O . ARG A 1 174 ? -1.133 -8.594 12.008 1.00 97.75 174 ARG A O 1
ATOM 1376 N N . LEU A 1 175 ? -0.354 -8.984 9.937 1.00 97.62 175 LEU A N 1
ATOM 1377 C CA . LEU A 1 175 ? -1.571 -8.524 9.245 1.00 97.62 175 LEU A CA 1
ATOM 1378 C C . LEU A 1 175 ? -2.785 -9.382 9.629 1.00 97.62 175 LEU A C 1
ATOM 1380 O O . LEU A 1 175 ? -3.836 -8.851 9.994 1.00 97.62 175 LEU A O 1
ATOM 1384 N N . THR A 1 176 ? -2.611 -10.705 9.613 1.00 95.25 176 THR A N 1
ATOM 1385 C CA . THR A 1 176 ? -3.667 -11.659 9.986 1.00 95.25 176 THR A CA 1
ATOM 1386 C C . THR A 1 176 ? -4.044 -11.520 11.462 1.00 95.25 176 THR A C 1
ATOM 1388 O O . THR A 1 176 ? -5.225 -11.446 11.799 1.00 95.25 176 THR A O 1
ATOM 1391 N N . GLY A 1 177 ? -3.051 -11.413 12.351 1.00 94.56 177 GLY A N 1
ATOM 1392 C CA . GLY A 1 177 ? -3.260 -11.179 13.782 1.00 94.56 177 GLY A CA 1
ATOM 1393 C C . GLY A 1 177 ? -3.965 -9.854 14.092 1.00 94.56 177 GLY A C 1
ATOM 1394 O O . GLY A 1 177 ? -4.658 -9.751 15.101 1.00 94.56 177 GLY A O 1
ATOM 1395 N N . ALA A 1 178 ? -3.853 -8.865 13.202 1.00 93.88 178 ALA A N 1
ATOM 1396 C CA . ALA A 1 178 ? -4.576 -7.600 13.279 1.00 93.88 178 ALA A CA 1
ATOM 1397 C C . ALA A 1 178 ? -5.993 -7.645 12.666 1.00 93.88 178 ALA A C 1
ATOM 1399 O O . ALA A 1 178 ? -6.669 -6.618 12.604 1.00 93.88 178 ALA A O 1
ATOM 1400 N N . GLY A 1 179 ? -6.459 -8.819 12.228 1.00 91.56 179 GLY A N 1
ATOM 1401 C CA . GLY A 1 179 ? -7.815 -9.032 11.721 1.00 91.56 179 GLY A CA 1
ATOM 1402 C C . GLY A 1 179 ? -7.995 -8.790 10.221 1.00 91.56 179 GLY A C 1
ATOM 1403 O O . GLY A 1 179 ? -9.132 -8.778 9.750 1.00 91.56 179 GLY A O 1
ATOM 1404 N N . ILE A 1 180 ? -6.913 -8.610 9.457 1.00 94.25 180 ILE A N 1
ATOM 1405 C CA . ILE A 1 180 ? -6.982 -8.531 7.992 1.00 94.25 180 ILE A CA 1
ATOM 1406 C C . ILE A 1 180 ? -7.035 -9.958 7.440 1.00 94.25 180 ILE A C 1
ATOM 1408 O O . ILE A 1 180 ? -6.158 -10.771 7.725 1.00 94.25 180 ILE A O 1
ATOM 1412 N N . SER A 1 181 ? -8.073 -10.285 6.669 1.00 92.56 181 SER A N 1
ATOM 1413 C CA . SER A 1 181 ? -8.264 -11.652 6.172 1.00 92.56 181 SER A CA 1
ATOM 1414 C C . SER A 1 181 ? -7.217 -12.033 5.116 1.00 92.56 181 SER A C 1
ATOM 1416 O O . SER A 1 181 ? -6.724 -11.172 4.383 1.00 92.56 181 SER A O 1
ATOM 1418 N N . GLN A 1 182 ? -6.908 -13.328 4.985 1.00 91.75 182 GLN A N 1
ATOM 1419 C CA . GLN A 1 182 ? -5.967 -13.813 3.965 1.00 91.75 182 GLN A CA 1
ATOM 1420 C C . GLN A 1 182 ? -6.444 -13.495 2.545 1.00 91.75 182 GLN A C 1
ATOM 1422 O O . GLN A 1 182 ? -5.631 -13.187 1.676 1.00 91.75 182 GLN A O 1
ATOM 1427 N N . GLU A 1 183 ? -7.755 -13.510 2.311 1.00 91.38 183 GLU A N 1
ATOM 1428 C CA . GLU A 1 183 ? -8.359 -13.131 1.033 1.00 91.38 183 GLU A CA 1
ATOM 1429 C C . GLU A 1 183 ? -8.098 -11.655 0.723 1.00 91.38 183 GLU A C 1
ATOM 1431 O O . GLU A 1 183 ? -7.782 -11.310 -0.413 1.00 91.38 183 GLU A O 1
ATOM 1436 N N . THR A 1 184 ? -8.178 -10.791 1.739 1.00 94.19 184 THR A N 1
ATOM 1437 C CA . THR A 1 184 ? -7.902 -9.357 1.602 1.00 94.19 184 THR A CA 1
ATOM 1438 C C . THR A 1 184 ? -6.425 -9.126 1.292 1.00 94.19 184 THR A C 1
ATOM 1440 O O . THR A 1 184 ? -6.112 -8.415 0.342 1.00 94.19 184 THR A O 1
ATOM 1443 N N . ILE A 1 185 ? -5.519 -9.776 2.032 1.00 96.50 185 ILE A N 1
ATOM 1444 C CA . ILE A 1 185 ? -4.065 -9.699 1.806 1.00 96.50 185 ILE A CA 1
ATOM 1445 C C . ILE A 1 185 ? -3.707 -10.204 0.397 1.00 96.50 185 ILE A C 1
ATOM 1447 O O . ILE A 1 185 ? -2.946 -9.557 -0.319 1.00 96.50 185 ILE A O 1
ATOM 1451 N N . SER A 1 186 ? -4.302 -11.318 -0.036 1.00 94.94 186 SER A N 1
ATOM 1452 C CA . SER A 1 186 ? -4.072 -11.887 -1.371 1.00 94.94 186 SER A CA 1
ATOM 1453 C C . SER A 1 186 ? -4.602 -10.978 -2.481 1.00 94.94 186 SER A C 1
ATOM 1455 O O . SER A 1 186 ? -3.943 -10.797 -3.499 1.00 94.94 186 SER A O 1
ATOM 1457 N N . PHE A 1 187 ? -5.774 -10.366 -2.290 1.00 94.69 187 PHE A N 1
ATOM 1458 C CA . PHE A 1 187 ? -6.320 -9.378 -3.224 1.00 94.69 187 PHE A CA 1
ATOM 1459 C C . PHE A 1 187 ? -5.418 -8.141 -3.333 1.00 94.69 187 PHE A C 1
ATOM 1461 O O . PHE A 1 187 ? -5.175 -7.625 -4.423 1.00 94.69 187 PHE A O 1
ATOM 1468 N N . TRP A 1 188 ? -4.882 -7.695 -2.202 1.00 97.19 188 TRP A N 1
ATOM 1469 C CA . TRP A 1 188 ? -3.965 -6.569 -2.097 1.00 97.19 188 TRP A CA 1
ATOM 1470 C C . TRP A 1 188 ? -2.622 -6.776 -2.802 1.00 97.19 188 TRP A C 1
ATOM 1472 O O . TRP A 1 188 ? -2.016 -5.797 -3.230 1.00 97.19 188 TRP A O 1
ATOM 1482 N N . ALA A 1 189 ? -2.189 -8.021 -3.010 1.00 96.75 189 ALA A N 1
ATOM 1483 C CA . ALA A 1 189 ? -0.971 -8.336 -3.758 1.00 96.75 189 ALA A CA 1
ATOM 1484 C C . ALA A 1 189 ? -0.992 -7.850 -5.221 1.00 96.75 189 ALA A C 1
ATOM 1486 O O . ALA A 1 189 ? 0.062 -7.698 -5.832 1.00 96.75 189 ALA A O 1
ATOM 1487 N N . GLY A 1 190 ? -2.178 -7.597 -5.786 1.00 94.12 190 GLY A N 1
ATOM 1488 C CA . GLY A 1 190 ? -2.343 -7.045 -7.133 1.00 94.12 190 GLY A CA 1
ATOM 1489 C C . GLY A 1 190 ? -2.304 -5.516 -7.216 1.00 94.12 190 GLY A C 1
ATOM 1490 O O . GLY A 1 190 ? -2.694 -4.982 -8.250 1.00 94.12 190 GLY A O 1
ATOM 1491 N N . ASP A 1 191 ? -1.916 -4.830 -6.137 1.00 95.12 191 ASP A N 1
ATOM 1492 C CA . ASP A 1 191 ? -1.983 -3.371 -5.990 1.00 95.12 191 ASP A CA 1
ATOM 1493 C C . ASP A 1 191 ? -3.355 -2.765 -6.381 1.00 95.12 191 ASP A C 1
ATOM 1495 O O . ASP A 1 191 ? -3.470 -1.936 -7.293 1.00 95.12 191 ASP A O 1
ATOM 1499 N N . PRO A 1 192 ? -4.458 -3.209 -5.750 1.00 93.88 192 PRO A N 1
ATOM 1500 C CA . PRO A 1 192 ? -5.778 -2.725 -6.103 1.00 93.88 192 PRO A CA 1
ATOM 1501 C C . PRO A 1 192 ? -5.954 -1.262 -5.678 1.00 93.88 192 PRO A C 1
ATOM 1503 O O . PRO A 1 192 ? -5.451 -0.843 -4.634 1.00 93.88 192 PRO A O 1
ATOM 1506 N N . PRO A 1 193 ? -6.761 -0.483 -6.416 1.00 91.44 193 PRO A N 1
ATOM 1507 C CA . PRO A 1 193 ? -7.108 0.852 -5.978 1.00 91.44 193 PRO A CA 1
ATOM 1508 C C . PRO A 1 193 ? -8.053 0.783 -4.768 1.00 91.44 193 PRO A C 1
ATOM 1510 O O . PRO A 1 193 ? -9.177 0.285 -4.886 1.00 91.44 193 PRO A O 1
ATOM 1513 N N . VAL A 1 194 ? -7.625 1.326 -3.631 1.00 92.38 194 VAL A N 1
ATOM 1514 C CA . VAL A 1 194 ? -8.381 1.367 -2.370 1.00 92.38 194 VAL A CA 1
ATOM 1515 C C . VAL A 1 194 ? -8.902 2.772 -2.075 1.00 92.38 194 VAL A C 1
ATOM 1517 O O . VAL A 1 194 ? -8.286 3.771 -2.451 1.00 92.38 194 VAL A O 1
ATOM 1520 N N . ASP A 1 195 ? -10.046 2.859 -1.398 1.00 89.25 195 ASP A N 1
ATOM 1521 C CA . ASP A 1 195 ? -10.580 4.125 -0.897 1.00 89.25 195 ASP A CA 1
ATOM 1522 C C . ASP A 1 195 ? -9.947 4.451 0.461 1.00 89.25 195 ASP A C 1
ATOM 1524 O O . ASP A 1 195 ? -10.222 3.798 1.467 1.00 89.25 195 ASP A O 1
ATOM 1528 N N . PHE A 1 196 ? -9.107 5.484 0.502 1.00 90.12 196 PHE A N 1
ATOM 1529 C CA . PHE A 1 196 ? -8.426 5.928 1.715 1.00 90.12 196 PHE A CA 1
ATOM 1530 C C . PHE A 1 196 ? -8.403 7.458 1.791 1.00 90.12 196 PHE A C 1
ATOM 1532 O O . PHE A 1 196 ? -8.100 8.141 0.811 1.00 90.12 196 PHE A O 1
ATOM 1539 N N . GLU A 1 197 ? -8.785 8.010 2.948 1.00 87.62 197 GLU A N 1
ATOM 1540 C CA . GLU A 1 197 ? -8.854 9.464 3.195 1.00 87.62 197 GLU A CA 1
ATOM 1541 C C . GLU A 1 197 ? -9.635 10.243 2.111 1.00 87.62 197 GLU A C 1
ATOM 1543 O O . GLU A 1 197 ? -9.268 11.342 1.691 1.00 87.62 197 GLU A O 1
ATOM 1548 N N . GLY A 1 198 ? -10.741 9.654 1.637 1.00 84.62 198 GLY A N 1
ATOM 1549 C CA . GLY A 1 198 ? -11.635 10.265 0.648 1.00 84.62 198 GLY A CA 1
ATOM 1550 C C . GLY A 1 198 ? -11.102 10.264 -0.788 1.00 84.62 198 GLY A C 1
ATOM 1551 O O . GLY A 1 198 ? -11.643 10.972 -1.637 1.00 84.62 198 GLY A O 1
ATOM 1552 N N . LYS A 1 199 ? -10.050 9.490 -1.069 1.00 87.56 199 LYS A N 1
ATOM 1553 C CA . LYS A 1 199 ? -9.445 9.351 -2.395 1.00 87.56 199 LYS A CA 1
ATOM 1554 C C . LYS A 1 199 ? -9.258 7.879 -2.740 1.00 87.56 199 LYS A C 1
ATOM 1556 O O . LYS A 1 199 ? -8.927 7.074 -1.878 1.00 87.56 199 LYS A O 1
ATOM 1561 N N . LYS A 1 200 ? -9.388 7.565 -4.025 1.00 88.50 200 LYS A N 1
ATOM 1562 C CA . LYS A 1 200 ? -9.039 6.258 -4.576 1.00 88.50 200 LYS A CA 1
ATOM 1563 C C . LYS A 1 200 ? -7.565 6.261 -4.983 1.00 88.50 200 LYS A C 1
ATOM 1565 O O . LYS A 1 200 ? -7.178 7.104 -5.793 1.00 88.50 200 LYS A O 1
ATOM 1570 N N . GLN A 1 201 ? -6.751 5.388 -4.394 1.00 90.69 201 GLN A N 1
ATOM 1571 C CA . GLN A 1 201 ? -5.286 5.381 -4.542 1.00 90.69 201 GLN A CA 1
ATOM 1572 C C . GLN A 1 201 ? -4.751 3.949 -4.656 1.00 90.69 201 GLN A C 1
ATOM 1574 O O . GLN A 1 201 ? -5.427 3.020 -4.224 1.00 90.69 201 GLN A O 1
ATOM 1579 N N . SER A 1 202 ? -3.560 3.781 -5.238 1.00 94.06 202 SER A N 1
ATOM 1580 C CA . SER A 1 202 ? -2.821 2.509 -5.204 1.00 94.06 202 SER A CA 1
ATOM 1581 C C . SER A 1 202 ? -2.536 2.119 -3.750 1.00 94.06 202 SER A C 1
ATOM 1583 O O . SER A 1 202 ? -2.272 2.979 -2.904 1.00 94.06 202 SER A O 1
ATOM 1585 N N . LEU A 1 203 ? -2.643 0.828 -3.448 1.00 96.56 203 LEU A N 1
ATOM 1586 C CA . LEU A 1 203 ? -2.318 0.313 -2.127 1.00 96.56 203 LEU A CA 1
ATOM 1587 C C . LEU A 1 203 ? -0.808 0.368 -1.888 1.00 96.56 203 LEU A C 1
ATOM 1589 O O . LEU A 1 203 ? -0.385 0.734 -0.794 1.00 96.56 203 LEU A O 1
ATOM 1593 N N . PHE A 1 204 ? -0.008 0.016 -2.892 1.00 97.00 204 PHE A N 1
ATOM 1594 C CA . PHE A 1 204 ? 1.448 0.018 -2.796 1.00 97.00 204 PHE A CA 1
ATOM 1595 C C . PHE A 1 204 ? 1.955 1.442 -2.595 1.00 97.00 204 PHE A C 1
ATOM 1597 O O . PHE A 1 204 ? 2.686 1.678 -1.641 1.00 97.00 204 PHE A O 1
ATOM 1604 N N . ASP A 1 205 ? 1.448 2.417 -3.358 1.00 95.44 205 ASP A N 1
ATOM 1605 C CA . ASP A 1 205 ? 1.774 3.837 -3.157 1.00 95.44 205 ASP A CA 1
ATOM 1606 C C . ASP A 1 205 ? 1.416 4.313 -1.728 1.00 95.44 205 ASP A C 1
ATOM 1608 O O . ASP A 1 205 ? 2.082 5.174 -1.156 1.00 95.44 205 ASP A O 1
ATOM 1612 N N . LEU A 1 206 ? 0.354 3.770 -1.114 1.00 96.19 206 LEU A N 1
ATOM 1613 C CA . LEU A 1 206 ? -0.005 4.102 0.267 1.00 96.19 206 LEU A CA 1
ATOM 1614 C C . LEU A 1 206 ? 0.955 3.487 1.292 1.00 96.19 206 LEU A C 1
ATOM 1616 O O . LEU A 1 206 ? 1.103 4.068 2.368 1.00 96.19 206 LEU A O 1
ATOM 1620 N N . LEU A 1 207 ? 1.545 2.328 1.017 1.00 97.88 207 LEU A N 1
ATOM 1621 C CA . LEU A 1 207 ? 2.398 1.598 1.959 1.00 97.88 207 LEU A CA 1
ATOM 1622 C C . LEU A 1 207 ? 3.900 1.802 1.709 1.00 97.88 207 LEU A C 1
ATOM 1624 O O . LEU A 1 207 ? 4.698 1.430 2.569 1.00 97.88 207 LEU A O 1
ATOM 1628 N N . GLU A 1 208 ? 4.263 2.403 0.575 1.00 97.12 208 GLU A N 1
ATOM 1629 C CA . GLU A 1 208 ? 5.633 2.699 0.157 1.00 97.12 208 GLU A CA 1
ATOM 1630 C C . GLU A 1 208 ? 6.413 3.472 1.236 1.00 97.12 208 GLU A C 1
ATOM 1632 O O . GLU A 1 208 ? 5.876 4.356 1.907 1.00 97.12 208 GLU A O 1
ATOM 1637 N N . ASP A 1 209 ? 7.688 3.106 1.404 1.00 97.56 209 ASP A N 1
ATOM 1638 C CA . ASP A 1 209 ? 8.665 3.735 2.306 1.00 97.56 209 ASP A CA 1
ATOM 1639 C C . ASP A 1 209 ? 8.328 3.686 3.807 1.00 97.56 209 ASP A C 1
ATOM 1641 O O . ASP A 1 209 ? 9.064 4.224 4.637 1.00 97.56 209 ASP A O 1
ATOM 1645 N N . LEU A 1 210 ? 7.261 2.984 4.196 1.00 98.38 210 LEU A N 1
ATOM 1646 C CA . LEU A 1 210 ? 6.893 2.813 5.597 1.00 98.38 210 LEU A CA 1
ATOM 1647 C C . LEU A 1 210 ? 7.679 1.691 6.274 1.00 98.38 210 LEU A C 1
ATOM 1649 O O . LEU A 1 210 ? 7.776 0.576 5.768 1.00 98.38 210 LEU A O 1
ATOM 1653 N N . ASP A 1 211 ? 8.111 1.942 7.508 1.00 98.44 211 ASP A N 1
ATOM 1654 C CA . ASP A 1 211 ? 8.625 0.894 8.387 1.00 98.44 211 ASP A CA 1
ATOM 1655 C C . ASP A 1 211 ? 7.541 -0.117 8.797 1.00 98.44 211 ASP A C 1
ATOM 1657 O O . ASP A 1 211 ? 6.333 0.120 8.715 1.00 98.44 211 ASP A O 1
ATOM 1661 N N . VAL A 1 212 ? 7.985 -1.255 9.334 1.00 97.38 212 VAL A N 1
ATOM 1662 C CA . VAL A 1 212 ? 7.166 -2.419 9.720 1.00 97.38 212 VAL A CA 1
ATOM 1663 C C . VAL A 1 212 ? 5.939 -2.078 10.589 1.00 97.38 212 VAL A C 1
ATOM 1665 O O . VAL A 1 212 ? 4.879 -2.698 10.436 1.00 97.38 212 VAL A O 1
ATOM 1668 N N . ASN A 1 213 ? 6.048 -1.128 11.523 1.00 97.62 213 ASN A N 1
ATOM 1669 C CA . ASN A 1 213 ? 4.928 -0.723 12.384 1.00 97.62 213 ASN A CA 1
ATOM 1670 C C . ASN A 1 213 ? 3.978 0.267 11.683 1.00 97.62 213 ASN A C 1
ATOM 1672 O O . ASN A 1 213 ? 2.805 -0.086 11.536 1.00 97.62 213 ASN A O 1
ATOM 1676 N N . PRO A 1 214 ? 4.441 1.420 11.158 1.00 98.31 214 PRO A N 1
ATOM 1677 C CA . PRO A 1 214 ? 3.594 2.320 10.372 1.00 98.31 214 PRO A CA 1
ATOM 1678 C C . PRO A 1 214 ? 2.894 1.639 9.186 1.00 98.31 214 PRO A C 1
ATOM 1680 O O . PRO A 1 214 ? 1.719 1.909 8.930 1.00 98.31 214 PRO A O 1
ATOM 1683 N N . CYS A 1 215 ? 3.575 0.717 8.495 1.00 98.56 215 CYS A N 1
ATOM 1684 C CA . CYS A 1 215 ? 3.004 -0.054 7.392 1.00 98.56 215 CYS A CA 1
ATOM 1685 C C . CYS A 1 215 ? 1.834 -0.932 7.863 1.00 98.56 215 CYS A C 1
ATOM 1687 O O . CYS A 1 215 ? 0.777 -0.932 7.231 1.00 98.56 215 CYS A O 1
ATOM 1689 N N . LEU A 1 216 ? 1.984 -1.642 8.992 1.00 98.19 216 LEU A N 1
ATOM 1690 C CA . LEU A 1 216 ? 0.895 -2.431 9.583 1.00 98.19 216 LEU A CA 1
ATOM 1691 C C . LEU A 1 216 ? -0.275 -1.532 9.995 1.00 98.19 216 LEU A C 1
ATOM 1693 O O . LEU A 1 216 ? -1.421 -1.826 9.670 1.00 98.19 216 LEU A O 1
ATOM 1697 N N . GLU A 1 217 ? -0.008 -0.437 10.703 1.00 96.94 217 GLU A N 1
ATOM 1698 C CA . GLU A 1 217 ? -1.057 0.472 11.170 1.00 96.94 217 GLU A CA 1
ATOM 1699 C C . GLU A 1 217 ? -1.855 1.068 10.011 1.00 96.94 217 GLU A C 1
ATOM 1701 O O . GLU A 1 217 ? -3.083 1.176 10.081 1.00 96.94 217 GLU A O 1
ATOM 1706 N N . LYS A 1 218 ? -1.173 1.445 8.926 1.00 97.12 218 LYS A N 1
ATOM 1707 C CA . LYS A 1 218 ? -1.829 1.972 7.732 1.00 97.12 218 LYS A CA 1
ATOM 1708 C C . LYS A 1 218 ? -2.622 0.888 7.008 1.00 97.12 218 LYS A C 1
ATOM 1710 O O . LYS A 1 218 ? -3.775 1.138 6.670 1.00 97.12 218 LYS A O 1
ATOM 1715 N N . ALA A 1 219 ? -2.077 -0.323 6.877 1.00 96.81 219 ALA A N 1
ATOM 1716 C CA . ALA A 1 219 ? -2.807 -1.478 6.361 1.00 96.81 219 ALA A CA 1
ATOM 1717 C C . ALA A 1 219 ? -4.088 -1.748 7.173 1.00 96.81 219 ALA A C 1
ATOM 1719 O O . ALA A 1 219 ? -5.164 -1.874 6.597 1.00 96.81 219 ALA A O 1
ATOM 1720 N N . ILE A 1 220 ? -4.023 -1.724 8.509 1.00 94.75 220 ILE A N 1
ATOM 1721 C CA . ILE A 1 220 ? -5.207 -1.868 9.370 1.00 94.75 220 ILE A CA 1
ATOM 1722 C C . ILE A 1 220 ? -6.229 -0.778 9.058 1.00 94.75 220 ILE A C 1
ATOM 1724 O O . ILE A 1 220 ? -7.398 -1.097 8.851 1.00 94.75 220 ILE A O 1
ATOM 1728 N N . LYS A 1 221 ? -5.823 0.496 8.986 1.00 93.56 221 LYS A N 1
ATOM 1729 C CA . LYS A 1 221 ? -6.738 1.612 8.682 1.00 93.56 221 LYS A CA 1
ATOM 1730 C C . LYS A 1 221 ? -7.404 1.462 7.310 1.00 93.56 221 LYS A C 1
ATOM 1732 O O . LYS A 1 221 ? -8.591 1.763 7.191 1.00 93.56 221 LYS A O 1
ATOM 1737 N N . ILE A 1 222 ? -6.668 0.977 6.308 1.00 93.69 222 ILE A N 1
ATOM 1738 C CA . ILE A 1 222 ? -7.187 0.703 4.961 1.00 93.69 222 ILE A CA 1
ATOM 1739 C C . ILE A 1 222 ? -8.198 -0.455 4.998 1.00 93.69 222 ILE A C 1
ATOM 1741 O O . ILE A 1 222 ? -9.304 -0.302 4.488 1.00 93.69 222 ILE A O 1
ATOM 1745 N N . ALA A 1 223 ? -7.868 -1.583 5.642 1.00 90.06 223 ALA A N 1
ATOM 1746 C CA . ALA A 1 223 ? -8.753 -2.754 5.728 1.00 90.06 223 ALA A CA 1
ATOM 1747 C C . ALA A 1 223 ? -10.035 -2.482 6.522 1.00 90.06 223 ALA A C 1
ATOM 1749 O O . ALA A 1 223 ? -11.120 -2.918 6.147 1.00 90.06 223 ALA A O 1
ATOM 1750 N N . SER A 1 224 ? -9.907 -1.790 7.652 1.00 74.88 224 SER A N 1
ATOM 1751 C CA . SER A 1 224 ? -11.009 -1.593 8.595 1.00 74.88 224 SER A CA 1
ATOM 1752 C C . SER A 1 224 ? -11.966 -0.477 8.184 1.00 74.88 224 SER A C 1
ATOM 1754 O O . SER A 1 224 ? -13.073 -0.411 8.719 1.00 74.88 224 SER A O 1
ATOM 1756 N N . GLY A 1 225 ? -11.555 0.413 7.268 1.00 62.62 225 GLY A N 1
ATOM 1757 C CA . GLY A 1 225 ? -12.318 1.608 6.914 1.00 62.62 225 GLY A CA 1
ATOM 1758 C C . GLY A 1 225 ? -12.827 2.338 8.158 1.00 62.62 225 GLY A C 1
ATOM 1759 O O . GLY A 1 225 ? -14.006 2.686 8.187 1.00 62.62 225 GLY A O 1
ATOM 1760 N N . VAL A 1 226 ? -11.986 2.446 9.205 1.00 57.53 226 VAL A N 1
ATOM 1761 C CA . VAL A 1 226 ? -12.381 2.719 10.602 1.00 57.53 226 VAL A CA 1
ATOM 1762 C C . VAL A 1 226 ? -13.500 3.757 10.671 1.00 57.53 226 VAL A C 1
ATOM 1764 O O . VAL A 1 226 ? -13.286 4.948 10.438 1.00 57.53 226 VAL A O 1
ATOM 1767 N N . LYS A 1 227 ? -14.709 3.304 11.010 1.00 64.25 227 LYS A N 1
ATOM 1768 C CA . LYS A 1 227 ? -15.856 4.183 11.246 1.00 64.25 227 LYS A CA 1
ATOM 1769 C C . LYS A 1 227 ? -16.014 4.389 12.741 1.00 64.25 227 LYS A C 1
ATOM 1771 O O . LYS A 1 227 ? -16.031 3.427 13.506 1.00 64.25 227 LYS A O 1
ATOM 1776 N N . ASN A 1 228 ? -16.205 5.638 13.154 1.00 73.69 228 ASN A N 1
ATOM 1777 C CA . ASN A 1 228 ? -16.728 5.905 14.487 1.00 73.69 228 ASN A CA 1
ATOM 1778 C C . ASN A 1 228 ? -18.115 5.260 14.614 1.00 73.69 228 ASN A C 1
ATOM 1780 O O . ASN A 1 228 ? -18.947 5.388 13.714 1.00 73.69 228 ASN A O 1
ATOM 1784 N N . SER A 1 229 ? -18.363 4.585 15.735 1.00 81.81 229 SER A N 1
ATOM 1785 C CA . SER A 1 229 ? -19.675 4.037 16.077 1.00 81.81 229 SER A CA 1
ATOM 1786 C C . SER A 1 229 ? -20.130 4.592 17.423 1.00 81.81 229 SER A C 1
ATOM 1788 O O . SER A 1 229 ? -19.320 4.857 18.310 1.00 81.81 229 SER A O 1
ATOM 1790 N N . ALA A 1 230 ? -21.433 4.823 17.554 1.00 89.44 230 ALA A N 1
ATOM 1791 C CA . ALA A 1 230 ? -22.038 5.350 18.768 1.00 89.44 230 ALA A CA 1
ATOM 1792 C C . ALA A 1 230 ? -23.411 4.712 18.988 1.00 89.44 230 ALA A C 1
ATOM 1794 O O . ALA A 1 230 ? -24.125 4.408 18.031 1.00 89.44 230 ALA A O 1
ATOM 1795 N N . PHE A 1 231 ? -23.794 4.551 20.255 1.00 92.88 231 PHE A N 1
ATOM 1796 C CA . PHE A 1 231 ? -25.152 4.181 20.634 1.00 92.88 231 PHE A CA 1
ATOM 1797 C C . PHE A 1 231 ? -25.976 5.448 20.878 1.00 92.88 231 PHE A C 1
ATOM 1799 O O . PHE A 1 231 ? -25.651 6.248 21.755 1.00 92.88 231 PHE A O 1
ATOM 1806 N N . VAL A 1 232 ? -27.044 5.628 20.102 1.00 94.69 232 VAL A N 1
ATOM 1807 C CA . VAL A 1 232 ? -27.960 6.770 20.203 1.00 94.69 232 VAL A CA 1
ATOM 1808 C C . VAL A 1 232 ? -29.363 6.227 20.438 1.00 94.69 232 VAL A C 1
ATOM 1810 O O . VAL A 1 232 ? -29.857 5.440 19.636 1.00 94.69 232 VAL A O 1
ATOM 1813 N N . PHE A 1 233 ? -30.015 6.652 21.521 1.00 96.00 233 PHE A N 1
ATOM 1814 C CA . PHE A 1 233 ? -31.412 6.312 21.789 1.00 96.00 233 PHE A CA 1
ATOM 1815 C C . PHE A 1 233 ? -32.254 7.574 21.982 1.00 96.00 233 PHE A C 1
ATOM 1817 O O . PHE A 1 233 ? -31.805 8.566 22.560 1.00 96.00 233 PHE A O 1
ATOM 1824 N N . ILE A 1 234 ? -33.499 7.525 21.512 1.00 97.19 234 ILE A N 1
ATOM 1825 C CA . ILE A 1 234 ? -34.497 8.561 21.781 1.00 97.19 234 ILE A CA 1
ATOM 1826 C C . ILE A 1 234 ? -35.011 8.329 23.203 1.00 97.19 234 ILE A C 1
ATOM 1828 O O . ILE A 1 234 ? -35.466 7.237 23.539 1.00 97.19 234 ILE A O 1
ATOM 1832 N N . LYS A 1 235 ? -34.893 9.338 24.071 1.00 95.31 235 LYS A N 1
ATOM 1833 C CA . LYS A 1 235 ? -35.331 9.230 25.471 1.00 95.31 235 LYS A CA 1
ATOM 1834 C C . LYS A 1 235 ? -36.847 8.980 25.555 1.00 95.31 235 LYS A C 1
ATOM 1836 O O . LYS A 1 235 ? -37.563 9.528 24.720 1.00 95.31 235 LYS A O 1
ATOM 1841 N N . PRO A 1 236 ? -37.356 8.282 26.596 1.00 95.38 236 PRO A N 1
ATOM 1842 C CA . PRO A 1 236 ? -38.765 7.870 26.680 1.00 95.38 236 PRO A CA 1
ATOM 1843 C C . PRO A 1 236 ? -39.792 8.984 26.424 1.00 95.38 236 PRO A C 1
ATOM 1845 O O . PRO A 1 236 ? -40.752 8.776 25.695 1.00 95.38 236 PRO A O 1
ATOM 1848 N N . HIS A 1 237 ? -39.556 10.194 26.945 1.00 96.56 237 HIS A N 1
ATOM 1849 C CA . HIS A 1 237 ? -40.453 11.346 26.763 1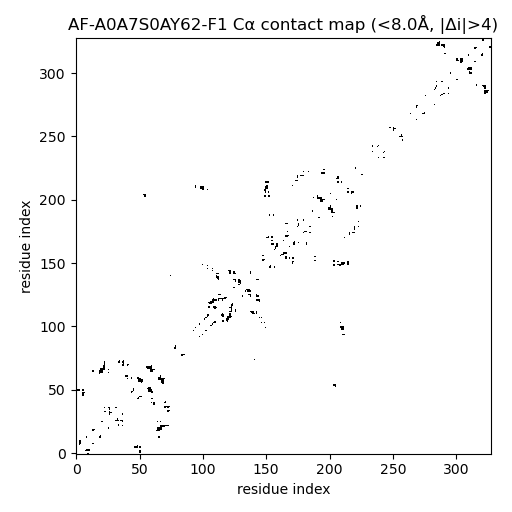.00 96.56 237 HIS A CA 1
ATOM 1850 C C . HIS A 1 237 ? -40.568 11.850 25.311 1.00 96.56 237 HIS A C 1
ATOM 1852 O O . HIS A 1 237 ? -41.479 12.613 25.005 1.00 96.56 237 HIS A O 1
ATOM 1858 N N . ALA A 1 238 ? -39.629 11.479 24.436 1.00 97.19 238 ALA A N 1
ATOM 1859 C CA . ALA A 1 238 ? -39.528 11.958 23.060 1.00 97.19 238 ALA A CA 1
ATOM 1860 C C . ALA A 1 238 ? -39.770 10.850 22.022 1.00 97.19 238 ALA A C 1
ATOM 1862 O O . ALA A 1 238 ? -39.624 11.101 20.825 1.00 97.19 238 ALA A O 1
ATOM 1863 N N . VAL A 1 239 ? -40.129 9.634 22.451 1.00 97.06 239 VAL A N 1
ATOM 1864 C CA . VAL A 1 239 ? -40.386 8.506 21.544 1.00 97.06 239 VAL A CA 1
ATOM 1865 C C . VAL A 1 239 ? -41.685 8.759 20.780 1.00 97.06 239 VAL A C 1
ATOM 1867 O O . VAL A 1 239 ? -42.783 8.478 21.251 1.00 97.06 239 VAL A O 1
ATOM 1870 N N . THR A 1 240 ? -41.546 9.326 19.586 1.00 97.25 240 THR A N 1
ATOM 1871 C CA . THR A 1 240 ? -42.625 9.540 18.619 1.00 97.25 240 THR A CA 1
ATOM 1872 C C . THR A 1 240 ? -42.078 9.310 17.215 1.00 97.25 240 THR A C 1
ATOM 1874 O O . THR A 1 240 ? -40.894 9.549 16.968 1.00 97.25 240 THR A O 1
ATOM 1877 N N . GLN A 1 241 ? -42.945 8.925 16.277 1.00 97.56 241 GLN A N 1
ATOM 1878 C CA . GLN A 1 241 ? -42.551 8.705 14.883 1.00 97.56 241 GLN A CA 1
ATOM 1879 C C . GLN A 1 241 ? -41.859 9.939 14.273 1.00 97.56 241 GLN A C 1
ATOM 1881 O O . GLN A 1 241 ? -40.808 9.820 13.652 1.00 97.56 241 GLN A O 1
ATOM 1886 N N . LYS A 1 242 ? -42.388 11.143 14.530 1.00 98.19 242 LYS A N 1
ATOM 1887 C CA . LYS A 1 242 ? -41.821 12.401 14.012 1.00 98.19 242 LYS A CA 1
ATOM 1888 C C . LYS A 1 242 ? -40.403 12.674 14.523 1.00 98.19 242 LYS A C 1
ATOM 1890 O O . LYS A 1 242 ? -39.578 13.212 13.791 1.00 98.19 242 LYS A O 1
ATOM 1895 N N . VAL A 1 243 ? -40.116 12.334 15.782 1.00 98.38 243 VAL A N 1
ATOM 1896 C CA . VAL A 1 243 ? -38.768 12.499 16.349 1.00 98.38 243 VAL A CA 1
ATOM 1897 C C . VAL A 1 243 ? -37.817 11.456 15.772 1.00 98.38 243 VAL A C 1
ATOM 1899 O O . VAL A 1 243 ? -36.679 11.797 15.463 1.00 98.38 243 VAL A O 1
ATOM 1902 N N . GLU A 1 244 ? -38.269 10.216 15.571 1.00 97.56 244 GLU A N 1
ATOM 1903 C CA . GLU A 1 244 ? -37.454 9.190 14.916 1.00 97.56 244 GLU A CA 1
ATOM 1904 C C . GLU A 1 244 ? -37.073 9.590 13.485 1.00 97.56 244 GLU A C 1
ATOM 1906 O O . GLU A 1 244 ? -35.894 9.545 13.129 1.00 97.56 244 GLU A O 1
ATOM 1911 N N . GLU A 1 245 ? -38.043 10.055 12.695 1.00 97.88 245 GLU A N 1
ATOM 1912 C CA . GLU A 1 245 ? -37.821 10.570 11.340 1.00 97.88 245 GLU A CA 1
ATOM 1913 C C . GLU A 1 245 ? -36.818 11.733 11.340 1.00 97.88 245 GLU A C 1
ATOM 1915 O O . GLU A 1 245 ? -35.849 11.717 10.577 1.00 97.88 245 GLU A O 1
ATOM 1920 N N . LEU A 1 246 ? -36.984 12.704 12.248 1.00 98.19 246 LEU A N 1
ATOM 1921 C CA . LEU A 1 246 ? -36.067 13.837 12.388 1.00 98.19 246 LEU A CA 1
ATOM 1922 C C . LEU A 1 246 ? -34.639 13.391 12.741 1.00 98.19 246 LEU A C 1
ATOM 1924 O O . LEU A 1 246 ? -33.678 13.896 12.159 1.00 98.19 246 LEU A O 1
ATOM 1928 N N . VAL A 1 247 ? -34.477 12.457 13.685 1.00 97.94 247 VAL A N 1
ATOM 1929 C CA . VAL A 1 247 ? -33.159 11.936 14.082 1.00 97.94 247 VAL A CA 1
ATOM 1930 C C . VAL A 1 247 ? -32.488 11.237 12.902 1.00 97.94 247 VAL A C 1
ATOM 1932 O O . VAL A 1 247 ? -31.329 11.533 12.608 1.00 97.94 247 VAL A O 1
ATOM 1935 N N . ARG A 1 248 ? -33.212 10.372 12.181 1.00 97.19 248 ARG A N 1
ATOM 1936 C CA . ARG A 1 248 ? -32.693 9.679 10.990 1.00 97.19 248 ARG A CA 1
ATOM 1937 C C . ARG A 1 248 ? -32.263 10.668 9.908 1.00 97.19 248 ARG A C 1
ATOM 1939 O O . ARG A 1 248 ? -31.133 10.579 9.436 1.00 97.19 248 ARG A O 1
ATOM 1946 N N . GLN A 1 249 ? -33.100 11.661 9.603 1.00 97.62 249 GLN A N 1
ATOM 1947 C CA . GLN A 1 249 ? -32.787 12.702 8.621 1.00 97.62 249 GLN A CA 1
ATOM 1948 C C . GLN A 1 249 ? -31.532 13.501 9.009 1.00 97.62 249 GLN A C 1
ATOM 1950 O O . GLN A 1 249 ? -30.694 13.810 8.162 1.00 97.62 249 GLN A O 1
ATOM 1955 N N . LYS A 1 250 ? -31.369 13.844 10.295 1.00 98.00 250 LYS A N 1
ATOM 1956 C CA . LYS A 1 250 ? -30.187 14.577 10.773 1.00 98.00 250 LYS A CA 1
ATOM 1957 C C . LYS A 1 250 ? -28.915 13.734 10.724 1.00 98.00 250 LYS A C 1
ATOM 1959 O O . LYS A 1 250 ? -27.877 14.282 10.358 1.00 98.00 250 LYS A O 1
ATOM 1964 N N . LEU A 1 251 ? -28.979 12.444 11.060 1.00 96.19 251 LEU A N 1
ATOM 1965 C CA . LEU A 1 251 ? -27.839 11.529 10.934 1.00 96.19 251 LEU A CA 1
ATOM 1966 C C . LEU A 1 251 ? -27.417 11.375 9.466 1.00 96.19 251 LEU A C 1
ATOM 1968 O O . LEU A 1 251 ? -26.241 11.549 9.143 1.00 96.19 251 LEU A O 1
ATOM 1972 N N . GLU A 1 252 ? -28.378 11.156 8.568 1.00 92.44 252 GLU A N 1
ATOM 1973 C CA . GLU A 1 252 ? -28.134 11.027 7.129 1.00 92.44 252 GLU A CA 1
ATOM 1974 C C . GLU A 1 252 ? -27.523 12.300 6.524 1.00 92.44 252 GLU A C 1
ATOM 1976 O O . GLU A 1 252 ? -26.533 12.222 5.797 1.00 92.44 252 GLU A O 1
ATOM 1981 N N . ALA A 1 253 ? -28.031 13.483 6.891 1.00 94.19 253 ALA A N 1
ATOM 1982 C CA . ALA A 1 253 ? -27.483 14.765 6.439 1.00 94.19 253 ALA A CA 1
ATOM 1983 C C . ALA A 1 253 ? -26.000 14.966 6.820 1.00 94.19 253 ALA A C 1
ATOM 1985 O O . ALA A 1 253 ? -25.287 15.705 6.143 1.00 94.19 253 ALA A O 1
ATOM 1986 N N . HIS A 1 254 ? -25.520 14.285 7.868 1.00 91.19 254 HIS A N 1
ATOM 1987 C CA . HIS A 1 254 ? -24.113 14.277 8.290 1.00 91.19 254 HIS A CA 1
ATOM 1988 C C . HIS A 1 254 ? -23.346 13.036 7.810 1.00 91.19 254 HIS A C 1
ATOM 1990 O O . HIS A 1 254 ? -22.235 12.784 8.273 1.00 91.19 254 HIS A O 1
ATOM 1996 N N . LYS A 1 255 ? -23.911 12.264 6.872 1.00 84.56 255 LYS A N 1
ATOM 1997 C CA . LYS A 1 255 ? -23.335 11.023 6.330 1.00 84.56 255 LYS A CA 1
ATOM 1998 C C . LYS A 1 255 ? -23.094 9.944 7.395 1.00 84.56 255 LYS A C 1
ATOM 2000 O O . LYS A 1 255 ? -22.190 9.122 7.252 1.00 84.56 255 LYS A O 1
ATOM 2005 N N . ILE A 1 256 ? -23.899 9.931 8.457 1.00 88.44 256 ILE A N 1
ATOM 2006 C CA . ILE A 1 256 ? -23.863 8.900 9.498 1.00 88.44 256 ILE A CA 1
ATOM 2007 C C . ILE A 1 256 ? -24.901 7.831 9.154 1.00 88.44 256 ILE A C 1
ATOM 2009 O O . ILE A 1 256 ? -26.100 8.103 9.110 1.00 88.44 256 ILE A O 1
ATOM 2013 N N . SER A 1 257 ? -24.444 6.603 8.918 1.00 87.94 257 SER A N 1
ATOM 2014 C CA . SER A 1 257 ? -25.317 5.468 8.604 1.00 87.94 257 SER A CA 1
ATOM 2015 C C . SER A 1 257 ? -25.855 4.808 9.877 1.00 87.94 257 SER A C 1
ATOM 2017 O O . SER A 1 257 ? -25.085 4.457 10.770 1.00 87.94 257 SER A O 1
ATOM 2019 N N . VAL A 1 258 ? -27.170 4.575 9.942 1.00 92.25 258 VAL A N 1
ATOM 2020 C CA . VAL A 1 258 ? -27.780 3.740 10.989 1.00 92.25 258 VAL A CA 1
ATOM 2021 C C . VAL A 1 258 ? -27.534 2.272 10.645 1.00 92.25 258 VAL A C 1
ATOM 2023 O O . VAL A 1 258 ? -28.100 1.760 9.684 1.00 92.25 258 VAL A O 1
ATOM 2026 N N . VAL A 1 259 ? -26.681 1.602 11.422 1.00 90.38 259 VAL A N 1
ATOM 2027 C CA . VAL A 1 259 ? -26.317 0.187 11.202 1.00 90.38 259 VAL A CA 1
ATOM 2028 C C . VAL A 1 259 ? -27.342 -0.794 11.774 1.00 90.38 259 VAL A C 1
ATOM 2030 O O . VAL A 1 259 ? -27.516 -1.886 11.248 1.00 90.38 259 VAL A O 1
ATOM 2033 N N . GLN A 1 260 ? -28.032 -0.398 12.844 1.00 92.31 260 GLN A N 1
ATOM 2034 C CA . GLN A 1 260 ? -29.063 -1.185 13.512 1.00 92.31 260 GLN A CA 1
ATOM 2035 C C . GLN A 1 260 ? -30.043 -0.236 14.211 1.00 92.31 260 GLN A C 1
ATOM 2037 O O . GLN A 1 260 ? -29.639 0.798 14.743 1.00 92.31 260 GLN A O 1
ATOM 2042 N N . SER A 1 261 ? -31.327 -0.593 14.236 1.00 94.50 261 SER A N 1
ATOM 2043 C CA . SER A 1 261 ? -32.348 0.095 15.033 1.00 94.50 261 SER A CA 1
ATOM 2044 C C . SER A 1 261 ? -33.291 -0.908 15.687 1.00 94.50 261 SER A C 1
ATOM 2046 O O . SER A 1 261 ? -33.511 -1.990 15.147 1.00 94.50 261 SER A O 1
ATOM 2048 N N . GLY A 1 262 ? -33.863 -0.541 16.830 1.00 95.31 262 GLY A N 1
ATOM 2049 C CA . GLY A 1 262 ? -34.836 -1.359 17.546 1.00 95.31 262 GLY A CA 1
ATOM 2050 C C . GLY A 1 262 ? -35.475 -0.597 18.703 1.00 95.31 262 GLY A C 1
ATOM 2051 O O . GLY A 1 262 ? -35.029 0.494 19.059 1.00 95.31 262 GLY A O 1
ATOM 2052 N N . GLN A 1 263 ? -36.512 -1.192 19.288 1.00 95.75 263 GLN A N 1
ATOM 2053 C CA . GLN A 1 263 ? -37.195 -0.697 20.480 1.00 95.75 263 GLN A CA 1
ATOM 2054 C C . GLN A 1 263 ? -36.915 -1.640 21.653 1.00 95.75 263 GLN A C 1
ATOM 2056 O O . GLN A 1 263 ? -36.868 -2.857 21.481 1.00 95.75 263 GLN A O 1
ATOM 2061 N N . ILE A 1 264 ? -36.719 -1.075 22.844 1.00 95.56 264 ILE A N 1
ATOM 2062 C CA . ILE A 1 264 ? -36.570 -1.830 24.089 1.00 95.56 264 ILE A CA 1
ATOM 2063 C C . ILE A 1 264 ? -37.649 -1.336 25.044 1.00 95.56 264 ILE A C 1
ATOM 2065 O O . ILE A 1 264 ? -37.643 -0.169 25.436 1.00 95.56 264 ILE A O 1
ATOM 2069 N N . ASP A 1 265 ? -38.575 -2.216 25.405 1.00 95.38 265 ASP A N 1
ATOM 2070 C CA . ASP A 1 265 ? -39.700 -1.846 26.258 1.00 95.38 265 ASP A CA 1
ATOM 2071 C C . ASP A 1 265 ? -39.284 -1.657 27.718 1.00 95.38 265 ASP A C 1
ATOM 2073 O O . ASP A 1 265 ? -38.328 -2.267 28.210 1.00 95.38 265 ASP A O 1
ATOM 2077 N N . ALA A 1 266 ? -40.060 -0.844 28.440 1.00 95.31 266 ALA A N 1
ATOM 2078 C CA . ALA A 1 266 ? -39.798 -0.490 29.834 1.00 95.31 266 ALA A CA 1
ATOM 2079 C C . ALA A 1 266 ? -39.596 -1.718 30.740 1.00 95.31 266 ALA A C 1
ATOM 2081 O O . ALA A 1 266 ? -38.688 -1.718 31.565 1.00 95.31 266 ALA A O 1
ATOM 2082 N N . GLY A 1 267 ? -40.367 -2.795 30.540 1.00 95.75 267 GLY A N 1
ATOM 2083 C CA . GLY A 1 267 ? -40.217 -4.028 31.322 1.00 95.75 267 GLY A CA 1
ATOM 2084 C C . GLY A 1 267 ? -38.862 -4.719 31.127 1.00 95.75 267 GLY A C 1
ATOM 2085 O O . GLY A 1 267 ? -38.318 -5.289 32.070 1.00 95.75 267 GLY A O 1
ATOM 2086 N N . VAL A 1 268 ? -38.276 -4.637 29.928 1.00 95.31 268 VAL A N 1
ATOM 2087 C CA . VAL A 1 268 ? -36.929 -5.165 29.653 1.00 95.31 268 VAL A CA 1
ATOM 2088 C C . VAL A 1 268 ? -35.863 -4.254 30.256 1.00 95.31 268 VAL A C 1
ATOM 2090 O O . VAL A 1 268 ? -34.890 -4.750 30.828 1.00 95.31 268 VAL A O 1
ATOM 2093 N N . ILE A 1 269 ? -36.051 -2.933 30.151 1.00 94.19 269 ILE A N 1
ATOM 2094 C CA . ILE A 1 269 ? -35.157 -1.930 30.748 1.00 94.19 269 ILE A CA 1
ATOM 2095 C C . ILE A 1 269 ? -35.057 -2.140 32.260 1.00 94.19 269 ILE A C 1
ATOM 2097 O O . ILE A 1 269 ? -33.941 -2.213 32.777 1.00 94.19 269 ILE A O 1
ATOM 2101 N N . ASP A 1 270 ? -36.199 -2.282 32.932 1.00 91.44 270 ASP A N 1
ATOM 2102 C CA . ASP A 1 270 ? -36.303 -2.459 34.381 1.00 91.44 270 ASP A CA 1
ATOM 2103 C C . ASP A 1 270 ? -35.726 -3.808 34.831 1.00 91.44 270 ASP A C 1
ATOM 2105 O O . ASP A 1 270 ? -34.763 -3.855 35.601 1.00 91.44 270 ASP A O 1
ATOM 2109 N N . LYS A 1 271 ? -36.201 -4.919 34.242 1.00 93.19 271 LYS A N 1
ATOM 2110 C CA . LYS A 1 271 ? -35.724 -6.276 34.563 1.00 93.19 271 LYS A CA 1
ATOM 2111 C C . LYS A 1 271 ? -34.200 -6.403 34.464 1.00 93.19 271 LYS A C 1
ATOM 2113 O O . LYS A 1 271 ? -33.580 -7.070 35.290 1.00 93.19 271 LYS A O 1
ATOM 2118 N N . ASN A 1 272 ? -33.592 -5.773 33.457 1.00 90.50 272 ASN A N 1
ATOM 2119 C CA . ASN A 1 272 ? -32.153 -5.862 33.202 1.00 90.50 272 ASN A CA 1
ATOM 2120 C C . ASN A 1 272 ? -31.336 -4.709 33.817 1.00 90.50 272 ASN A C 1
ATOM 2122 O O . ASN A 1 272 ? -30.102 -4.690 33.659 1.00 90.50 272 ASN A O 1
ATOM 2126 N N . LYS A 1 273 ? -31.999 -3.772 34.513 1.00 87.25 273 LYS A N 1
ATOM 2127 C CA . LYS A 1 273 ? -31.414 -2.570 35.128 1.00 87.25 273 LYS A CA 1
ATOM 2128 C C . LYS A 1 273 ? -30.585 -1.740 34.144 1.00 87.25 273 LYS A C 1
ATOM 2130 O O . LYS A 1 273 ? -29.463 -1.323 34.441 1.00 87.25 273 LYS A O 1
ATOM 2135 N N . LEU A 1 274 ? -31.076 -1.594 32.909 1.00 89.75 274 LEU A N 1
ATOM 2136 C CA . LEU A 1 274 ? -30.309 -0.966 31.824 1.00 89.75 274 LEU A CA 1
ATOM 2137 C C . LEU A 1 274 ? -30.082 0.525 32.091 1.00 89.75 274 LEU A C 1
ATOM 2139 O O . LEU A 1 274 ? -28.986 1.033 31.852 1.00 89.75 274 LEU A O 1
ATOM 2143 N N . ILE A 1 275 ? -31.096 1.212 32.620 1.00 89.44 275 ILE A N 1
ATOM 2144 C CA . ILE A 1 275 ? -31.014 2.642 32.922 1.00 89.44 275 ILE A CA 1
ATOM 2145 C C . ILE A 1 275 ? -30.126 2.911 34.140 1.00 89.44 275 ILE A C 1
ATOM 2147 O O . ILE A 1 275 ? -29.354 3.868 34.132 1.00 89.44 275 ILE A O 1
ATOM 2151 N N . ASP A 1 276 ? -30.152 2.021 35.133 1.00 85.56 276 ASP A N 1
ATOM 2152 C CA . ASP A 1 276 ? -29.309 2.094 36.324 1.00 85.56 276 ASP A CA 1
ATOM 2153 C C . ASP A 1 276 ? -27.841 1.892 35.969 1.00 85.56 276 ASP A C 1
ATOM 2155 O O . ASP A 1 276 ? -26.990 2.633 36.444 1.00 85.56 276 ASP A O 1
ATOM 2159 N N . LYS A 1 277 ? -27.531 0.931 35.088 1.00 82.00 277 LYS A N 1
ATOM 2160 C CA . LYS A 1 277 ? -26.168 0.735 34.571 1.00 82.00 277 LYS A CA 1
ATOM 2161 C C . LYS A 1 277 ? -25.694 1.952 33.777 1.00 82.00 277 LYS A C 1
ATOM 2163 O O . LYS A 1 277 ? -24.563 2.391 33.961 1.00 82.00 277 LYS A O 1
ATOM 2168 N N . HIS A 1 278 ? -26.554 2.514 32.925 1.00 85.56 278 HIS A N 1
ATOM 2169 C CA . HIS A 1 278 ? -26.227 3.695 32.123 1.00 85.56 278 HIS A CA 1
ATOM 2170 C C . HIS A 1 278 ? -25.978 4.943 32.990 1.00 85.56 278 H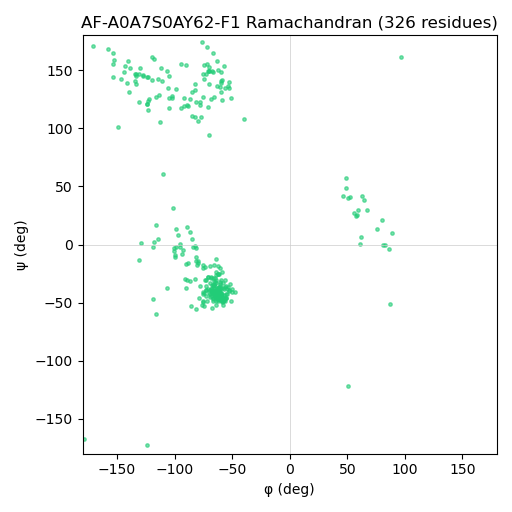IS A C 1
ATOM 2172 O O . HIS A 1 278 ? -25.009 5.664 32.765 1.00 85.56 278 HIS A O 1
ATOM 2178 N N . TYR A 1 279 ? -26.803 5.173 34.016 1.00 85.19 279 TYR A N 1
ATOM 2179 C CA . TYR A 1 279 ? -26.687 6.300 34.948 1.00 85.19 279 TYR A CA 1
ATOM 2180 C C . TYR A 1 279 ? -26.058 5.912 36.295 1.00 85.19 279 TYR A C 1
ATOM 2182 O O . TYR A 1 279 ? -26.363 6.528 37.315 1.00 85.19 279 TYR A O 1
ATOM 2190 N N . GLY A 1 280 ? -25.151 4.929 36.316 1.00 79.31 280 GLY A N 1
ATOM 2191 C CA . GLY A 1 280 ? -24.667 4.260 37.533 1.00 79.31 280 GLY A CA 1
ATOM 2192 C C . GLY A 1 280 ? -24.263 5.171 38.690 1.00 79.31 280 GLY A C 1
ATOM 2193 O O . GLY A 1 280 ? -24.616 4.891 39.831 1.00 79.31 280 GLY A O 1
ATOM 2194 N N . ALA A 1 281 ? -23.591 6.296 38.430 1.00 77.50 281 ALA A N 1
ATOM 2195 C CA . ALA A 1 281 ? -23.233 7.244 39.487 1.00 77.50 281 ALA A CA 1
ATOM 2196 C C . ALA A 1 281 ? -24.455 7.961 40.092 1.00 77.50 281 ALA A C 1
ATOM 2198 O O . ALA A 1 281 ? -24.505 8.180 41.298 1.00 77.50 281 ALA A O 1
ATOM 2199 N N . ILE A 1 282 ? -25.443 8.317 39.269 1.00 81.81 282 ILE A N 1
ATOM 2200 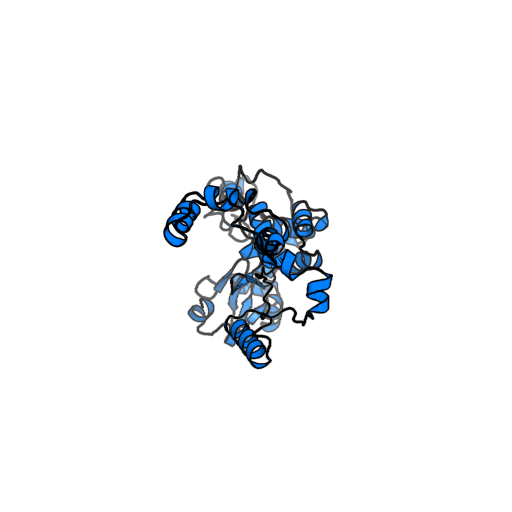C CA . ILE A 1 282 ? -26.682 8.967 39.713 1.00 81.81 282 ILE A CA 1
ATOM 2201 C C . ILE A 1 282 ? -27.545 7.951 40.459 1.00 81.81 282 ILE A C 1
ATOM 2203 O O . ILE A 1 282 ? -27.969 8.228 41.576 1.00 81.81 282 ILE A O 1
ATOM 2207 N N . ALA A 1 283 ? -27.739 6.763 39.880 1.00 79.00 283 ALA A N 1
ATOM 2208 C CA . ALA A 1 283 ? -28.502 5.686 40.500 1.00 79.00 283 ALA A CA 1
ATOM 2209 C C . ALA A 1 283 ? -27.885 5.279 41.847 1.00 79.00 283 ALA A C 1
ATOM 2211 O O . ALA A 1 283 ? -28.575 5.269 42.859 1.00 79.00 283 ALA A O 1
ATOM 2212 N N . SER A 1 284 ? -26.567 5.057 41.899 1.00 79.56 284 SER A N 1
ATOM 2213 C CA . SER A 1 284 ? -25.853 4.709 43.134 1.00 79.56 284 SER A CA 1
ATOM 2214 C C . SER A 1 284 ? -26.012 5.773 44.223 1.00 79.56 284 SER A C 1
ATOM 2216 O O . SER A 1 284 ? -26.335 5.439 45.359 1.00 79.56 284 SER A O 1
ATOM 2218 N N . ARG A 1 285 ? -25.877 7.063 43.889 1.00 83.62 285 ARG A N 1
ATOM 2219 C CA . ARG A 1 285 ? -26.089 8.161 44.851 1.00 83.62 285 ARG A CA 1
ATOM 2220 C C . ARG A 1 285 ? -27.544 8.310 45.284 1.00 83.62 285 ARG A C 1
ATOM 2222 O O . ARG A 1 285 ? -27.794 8.787 46.383 1.00 83.62 285 ARG A O 1
ATOM 2229 N N . ALA A 1 286 ? -28.485 7.935 44.424 1.00 80.88 286 ALA A N 1
ATOM 2230 C CA . ALA A 1 286 ? -29.905 8.000 44.719 1.00 80.88 286 ALA A CA 1
ATOM 2231 C C . ALA A 1 286 ? -30.371 6.844 45.614 1.00 80.88 286 ALA A C 1
ATOM 2233 O O . ALA A 1 286 ? -31.239 7.076 46.449 1.00 80.88 286 ALA A O 1
ATOM 2234 N N . VAL A 1 287 ? -29.814 5.632 45.466 1.00 81.38 287 VAL A N 1
ATOM 2235 C CA . VAL A 1 287 ? -30.404 4.425 46.083 1.00 81.38 287 VAL A CA 1
ATOM 2236 C C . VAL A 1 287 ? -29.449 3.526 46.873 1.00 81.38 287 VAL A C 1
ATOM 2238 O O . VAL A 1 287 ? -29.927 2.645 47.580 1.00 81.38 287 VAL A O 1
ATOM 2241 N N . LEU A 1 288 ? -28.125 3.693 46.755 1.00 79.12 288 LEU A N 1
ATOM 2242 C CA . LEU A 1 288 ? -27.133 2.807 47.391 1.00 79.12 288 LEU A CA 1
ATOM 2243 C C . LEU A 1 288 ? -26.229 3.530 48.394 1.00 79.12 288 LEU A C 1
ATOM 2245 O O . LEU A 1 288 ? -26.002 3.023 49.488 1.00 79.12 288 LEU A O 1
ATOM 2249 N N . GLN A 1 289 ? -25.678 4.688 48.023 1.00 84.19 289 GLN A N 1
ATOM 2250 C CA . GLN A 1 289 ? -24.740 5.430 48.865 1.00 84.19 289 GLN A CA 1
ATOM 2251 C C . GLN A 1 289 ? -25.491 6.267 49.889 1.00 84.19 289 GLN A C 1
ATOM 2253 O O . GLN A 1 289 ? -26.424 7.001 49.545 1.00 84.19 289 GLN A O 1
ATOM 2258 N N . LYS A 1 290 ? -25.055 6.212 51.148 1.00 85.81 290 LYS A N 1
ATOM 2259 C CA . LYS A 1 290 ? -25.613 7.099 52.168 1.00 85.81 290 LYS A CA 1
ATOM 2260 C C . LYS A 1 290 ? -25.049 8.507 51.988 1.00 85.81 290 LYS A C 1
ATOM 2262 O O . LYS A 1 290 ? -23.869 8.645 51.671 1.00 85.81 290 LYS A O 1
ATOM 2267 N N . PRO A 1 291 ? -25.815 9.573 52.275 1.00 86.75 291 PRO A N 1
ATOM 2268 C CA . PRO A 1 291 ? -25.329 10.950 52.149 1.00 86.75 291 PRO A CA 1
ATOM 2269 C C . PRO A 1 291 ? -24.003 11.233 52.869 1.00 86.75 291 PRO A C 1
ATOM 2271 O O . PRO A 1 291 ? -23.171 11.979 52.360 1.00 86.75 291 PRO A O 1
ATOM 2274 N N . LYS A 1 292 ? -23.769 10.587 54.019 1.00 87.12 292 LYS A N 1
ATOM 2275 C CA . LYS A 1 292 ? -22.518 10.690 54.792 1.00 87.12 292 LYS A CA 1
ATOM 2276 C C . LYS A 1 292 ? -21.295 10.042 54.122 1.00 87.12 292 LYS A C 1
ATOM 2278 O O . LYS A 1 292 ? -20.172 10.323 54.517 1.00 87.12 292 LYS A O 1
ATOM 2283 N N . GLU A 1 293 ? -21.512 9.154 53.156 1.00 86.00 293 GLU A N 1
ATOM 2284 C CA . GLU A 1 293 ? -20.471 8.452 52.390 1.00 86.00 293 GLU A CA 1
ATOM 2285 C C . GLU A 1 293 ? -20.135 9.191 51.084 1.00 86.00 293 GLU A C 1
ATOM 2287 O O . GLU A 1 293 ? -19.182 8.833 50.391 1.00 86.00 293 GLU A O 1
ATOM 2292 N N . LEU A 1 294 ? -20.904 10.230 50.732 1.00 86.00 294 LEU A N 1
ATOM 2293 C CA . LEU A 1 294 ? -20.679 11.017 49.528 1.00 86.00 294 LEU A CA 1
ATOM 2294 C C . LEU A 1 294 ? -19.491 11.961 49.707 1.00 86.00 294 LEU A C 1
ATOM 2296 O O . LEU A 1 294 ? -19.450 12.794 50.612 1.00 86.00 294 LEU A O 1
ATOM 2300 N N . VAL A 1 295 ? -18.553 11.891 48.766 1.00 86.81 295 VAL A N 1
ATOM 2301 C CA . VAL A 1 295 ? -17.470 12.868 48.662 1.00 86.81 295 VAL A CA 1
ATOM 2302 C C . VAL A 1 295 ? -18.011 14.123 47.979 1.00 86.81 295 VAL A C 1
ATOM 2304 O O . VAL A 1 295 ? -18.249 14.133 46.771 1.00 86.81 295 VAL A O 1
ATOM 2307 N N . VAL A 1 296 ? -18.206 15.184 48.762 1.00 88.56 296 VAL A N 1
ATOM 2308 C CA . VAL A 1 296 ? -18.628 16.505 48.277 1.00 88.56 296 VAL A CA 1
ATOM 2309 C C . VAL A 1 296 ? -17.427 17.444 48.292 1.00 88.56 296 VAL A C 1
ATOM 2311 O O . VAL A 1 296 ? -16.760 17.586 49.316 1.00 88.56 296 VAL A O 1
ATOM 2314 N N . GLN A 1 297 ? -17.141 18.074 47.153 1.00 92.44 297 GLN A N 1
ATOM 2315 C CA . GLN A 1 297 ? -16.042 19.035 47.036 1.00 92.44 297 GLN A CA 1
ATOM 2316 C C . GLN A 1 297 ? -16.312 20.289 47.876 1.00 92.44 297 GLN A C 1
ATOM 2318 O O . GLN A 1 297 ? -17.457 20.714 48.018 1.00 92.44 297 GLN A O 1
ATOM 2323 N N . GLU A 1 298 ? -15.255 20.914 48.394 1.00 93.31 298 GLU A N 1
ATOM 2324 C CA . GLU A 1 298 ? -15.372 22.046 49.322 1.00 93.31 298 GLU A CA 1
ATOM 2325 C C . GLU A 1 298 ? -16.119 23.246 48.715 1.00 93.31 298 GLU A C 1
ATOM 2327 O O . GLU A 1 298 ? -16.955 23.860 49.374 1.00 93.31 298 GLU A O 1
ATOM 2332 N N . SER A 1 299 ? -15.909 23.522 47.424 1.00 94.00 299 SER A N 1
ATOM 2333 C CA . SER A 1 299 ? -16.648 24.554 46.683 1.00 94.00 299 SER A CA 1
ATOM 2334 C C . SER A 1 299 ? -18.160 24.298 46.670 1.00 94.00 299 SER A C 1
ATOM 2336 O O . SER A 1 299 ? -18.945 25.215 46.905 1.00 94.00 299 SER A O 1
ATOM 2338 N N . ALA A 1 300 ? -18.577 23.044 46.475 1.00 94.12 300 ALA A N 1
ATOM 2339 C CA . ALA A 1 300 ? -19.985 22.658 46.493 1.00 94.12 300 ALA A CA 1
ATOM 2340 C C . ALA A 1 300 ? -20.592 22.749 47.904 1.00 94.12 300 ALA A C 1
ATOM 2342 O O . ALA A 1 300 ? -21.758 23.114 48.046 1.00 94.12 300 ALA A O 1
ATOM 2343 N N . LYS A 1 301 ? -19.813 22.487 48.965 1.00 93.69 301 LYS A N 1
ATOM 2344 C CA . LYS A 1 301 ? -20.269 22.690 50.353 1.00 93.69 301 LYS A CA 1
ATOM 2345 C C . LYS A 1 301 ? -20.482 24.167 50.680 1.00 93.69 301 LYS A C 1
ATOM 2347 O O . LYS A 1 301 ? -21.465 24.510 51.335 1.00 93.69 301 LYS A O 1
ATOM 2352 N N . GLN A 1 302 ? -19.592 25.041 50.209 1.00 94.94 302 GLN A N 1
ATOM 2353 C CA . GLN A 1 302 ? -19.729 26.491 50.373 1.00 94.94 302 GLN A CA 1
ATOM 2354 C C . GLN A 1 302 ? -20.971 27.019 49.647 1.00 94.94 302 GLN A C 1
ATOM 2356 O O . GLN A 1 302 ? -21.733 27.811 50.207 1.00 94.94 302 GLN A O 1
ATOM 2361 N N . GLU A 1 303 ? -21.214 26.546 48.423 1.00 96.06 303 GLU A N 1
ATOM 2362 C CA . GLU A 1 303 ? -22.423 26.877 47.669 1.00 96.06 303 GLU A CA 1
ATOM 2363 C C . GLU A 1 303 ? -23.690 26.373 48.376 1.00 96.06 303 GLU A C 1
ATOM 2365 O O . GLU A 1 303 ? -24.640 27.138 48.565 1.00 96.06 303 GLU A O 1
ATOM 2370 N N . PHE A 1 304 ? -23.672 25.129 48.864 1.00 95.19 304 PHE A N 1
ATOM 2371 C CA . PHE A 1 304 ? -24.756 24.551 49.657 1.00 95.19 304 PHE A CA 1
ATOM 2372 C C . PHE A 1 304 ? -25.059 25.392 50.906 1.00 95.19 304 PHE A C 1
ATOM 2374 O O . PHE A 1 304 ? -26.211 25.760 51.138 1.00 95.19 304 PHE A O 1
ATOM 2381 N N . GLN A 1 305 ? -24.037 25.782 51.677 1.00 96.44 305 GLN A N 1
ATOM 2382 C CA . GLN A 1 305 ? -24.212 26.634 52.856 1.00 96.44 305 GLN A CA 1
ATOM 2383 C C . GLN A 1 305 ? -24.785 28.005 52.496 1.00 96.44 305 GLN A C 1
ATOM 2385 O O . GLN A 1 305 ? -25.636 28.531 53.216 1.00 96.44 305 GLN A O 1
ATOM 2390 N N . LYS A 1 306 ? -24.342 28.601 51.387 1.00 96.38 306 LYS A N 1
ATOM 2391 C CA . LYS A 1 306 ? -24.850 29.898 50.933 1.00 96.38 306 LYS A CA 1
ATOM 2392 C C . LYS A 1 306 ? -26.338 29.831 50.583 1.00 96.38 306 LYS A C 1
ATOM 2394 O O . LYS A 1 306 ? -27.077 30.745 50.951 1.00 96.38 306 LYS A O 1
ATOM 2399 N N . LEU A 1 307 ? -26.759 28.772 49.891 1.00 96.62 307 LEU A N 1
ATOM 2400 C CA . LEU A 1 307 ? -28.135 28.585 49.429 1.00 96.62 307 LEU A CA 1
ATOM 2401 C C . LEU A 1 307 ? -29.075 28.164 50.562 1.00 96.62 307 LEU A C 1
ATOM 2403 O O . LEU A 1 307 ? -30.092 28.812 50.791 1.00 96.62 307 LEU A O 1
ATOM 2407 N N . PHE A 1 308 ? -28.715 27.114 51.298 1.00 95.00 308 PHE A N 1
ATOM 2408 C CA . PHE A 1 308 ? 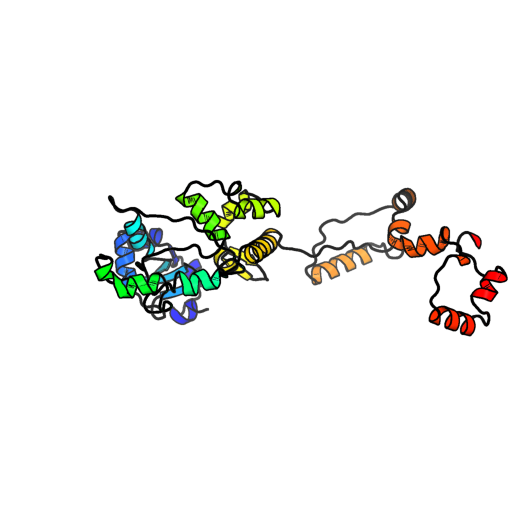-29.582 26.483 52.297 1.00 95.00 308 PHE A CA 1
ATOM 2409 C C . PHE A 1 308 ? -29.343 26.989 53.724 1.00 95.00 308 PHE A C 1
ATOM 2411 O O . PHE A 1 308 ? -30.039 26.579 54.649 1.00 95.00 308 PHE A O 1
ATOM 2418 N N . ARG A 1 309 ? -28.375 27.898 53.917 1.00 95.75 309 ARG A N 1
ATOM 2419 C CA . ARG A 1 309 ? -28.041 28.542 55.203 1.00 95.75 309 ARG A CA 1
ATOM 2420 C C . ARG A 1 309 ? -27.663 27.560 56.320 1.00 95.75 309 ARG A C 1
ATOM 2422 O O . ARG A 1 309 ? -27.758 27.892 57.498 1.00 95.75 309 ARG A O 1
ATOM 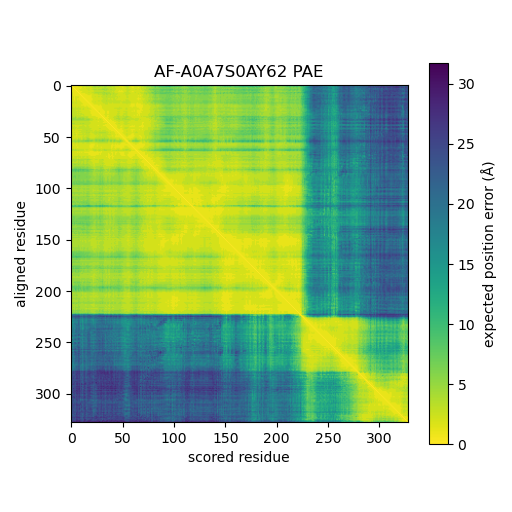2429 N N . VAL A 1 310 ? -27.169 26.377 55.954 1.00 95.31 310 VAL A N 1
ATOM 2430 C CA . VAL A 1 310 ? -26.677 25.333 56.865 1.00 95.31 310 VAL A CA 1
ATOM 2431 C C . VAL A 1 310 ? -25.433 24.675 56.266 1.00 95.31 310 VAL A C 1
ATOM 2433 O O . VAL A 1 310 ? -25.379 24.449 55.059 1.00 95.31 310 VAL A O 1
ATOM 2436 N N . ARG A 1 311 ? -24.404 24.394 57.079 1.00 95.69 311 ARG A N 1
ATOM 2437 C CA . ARG A 1 311 ? -23.211 23.678 56.591 1.00 95.69 311 ARG A CA 1
ATOM 2438 C C . ARG A 1 311 ? -23.578 22.243 56.232 1.00 95.69 311 ARG A C 1
ATOM 2440 O O . ARG A 1 311 ? -24.449 21.654 56.869 1.00 95.69 311 ARG A O 1
ATOM 2447 N N . TRP A 1 312 ? -22.884 21.668 55.256 1.00 92.69 312 TRP A N 1
ATOM 2448 C CA . TRP A 1 312 ? -23.120 20.292 54.818 1.00 92.69 312 TRP A CA 1
ATOM 2449 C C . TRP A 1 312 ? -23.009 19.286 55.979 1.00 92.69 312 TRP A C 1
ATOM 2451 O O . TRP A 1 312 ? -23.899 18.464 56.185 1.00 92.69 312 TRP A O 1
ATOM 2461 N N . GLU A 1 313 ? -21.973 19.410 56.808 1.00 94.50 313 GLU A N 1
ATOM 2462 C CA . GLU A 1 313 ? -21.739 18.554 57.976 1.00 94.50 313 GLU A CA 1
ATOM 2463 C C . GLU A 1 313 ? -22.819 18.732 59.060 1.00 94.50 313 GLU A C 1
ATOM 2465 O O . GLU A 1 313 ? -23.233 17.766 59.708 1.00 94.50 313 GLU A O 1
ATOM 2470 N N . ASP A 1 314 ? -23.329 19.955 59.233 1.00 94.62 314 ASP A N 1
ATOM 2471 C CA . ASP A 1 314 ? -24.420 20.233 60.174 1.00 94.62 314 ASP A CA 1
ATOM 2472 C C . ASP A 1 314 ? -25.743 19.643 59.668 1.00 94.62 314 ASP A C 1
ATOM 2474 O O . ASP A 1 314 ? -26.530 19.119 60.451 1.00 94.62 314 ASP A O 1
ATOM 2478 N N . ALA A 1 315 ? -25.993 19.704 58.358 1.00 92.94 315 ALA A N 1
ATOM 2479 C CA . ALA A 1 315 ? -27.173 19.109 57.743 1.00 92.94 315 ALA A CA 1
ATOM 2480 C C . ALA A 1 315 ? -27.146 17.574 57.843 1.00 92.94 315 ALA A C 1
ATOM 2482 O O . ALA A 1 315 ? -28.166 16.965 58.164 1.00 92.94 315 ALA A O 1
ATOM 2483 N N . LEU A 1 316 ? -25.977 16.953 57.649 1.00 91.56 316 LEU A N 1
ATOM 2484 C CA . LEU A 1 316 ? -25.789 15.514 57.849 1.00 91.56 316 LEU A CA 1
ATOM 2485 C C . LEU A 1 316 ? -26.005 15.100 59.311 1.00 91.56 316 LEU A C 1
ATOM 2487 O O . LEU A 1 316 ? -26.753 14.162 59.573 1.00 91.56 316 LEU A O 1
ATOM 2491 N N . SER A 1 317 ? -25.386 15.799 60.269 1.00 91.44 317 SER A N 1
ATOM 2492 C CA . SER A 1 317 ? -25.500 15.462 61.700 1.00 91.44 317 SER A CA 1
ATOM 2493 C C .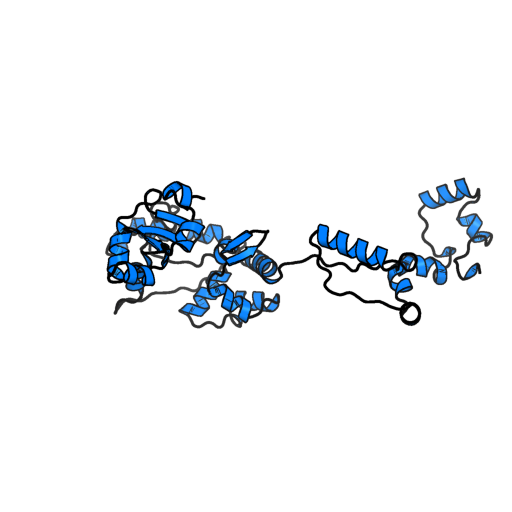 SER A 1 317 ? -26.905 15.674 62.268 1.00 91.44 317 SER A C 1
ATOM 2495 O O . SER A 1 317 ? -27.313 14.949 63.172 1.00 91.44 317 SER A O 1
ATOM 2497 N N . LYS A 1 318 ? -27.671 16.618 61.708 1.00 93.25 318 LYS A N 1
ATOM 2498 C CA . LYS A 1 318 ? -29.083 16.850 62.049 1.00 93.25 318 LYS A CA 1
ATOM 2499 C C . LYS A 1 318 ? -30.056 15.913 61.324 1.00 93.25 318 LYS A C 1
ATOM 2501 O O . LYS A 1 318 ? -31.257 16.039 61.539 1.00 93.25 318 LYS A O 1
ATOM 2506 N N . GLY A 1 319 ? -29.569 15.014 60.462 1.00 89.00 319 GLY A N 1
ATOM 2507 C CA . GLY A 1 319 ? -30.422 14.114 59.683 1.00 89.00 319 GLY A CA 1
ATOM 2508 C C . GLY A 1 319 ? -31.341 14.865 58.716 1.00 89.00 319 GLY A C 1
ATOM 2509 O O . GLY A 1 319 ? -32.523 14.561 58.630 1.00 89.00 319 GLY A O 1
ATOM 2510 N N . LEU A 1 320 ? -30.830 15.891 58.032 1.00 91.12 320 LEU A N 1
ATOM 2511 C CA . LEU A 1 320 ? -31.595 16.698 57.068 1.00 91.12 320 LEU A CA 1
ATOM 2512 C C . LEU A 1 320 ? -31.327 16.305 55.611 1.00 91.12 320 LEU A C 1
ATOM 2514 O O . LEU A 1 320 ? -31.945 16.855 54.703 1.00 91.12 320 LEU A O 1
ATOM 2518 N N . VAL A 1 321 ? -30.386 15.391 55.376 1.00 90.69 321 VAL A N 1
ATOM 2519 C CA . VAL A 1 321 ? -29.967 14.970 54.039 1.00 90.69 321 VAL A CA 1
ATOM 2520 C C . VAL A 1 321 ? -30.172 13.472 53.908 1.00 90.69 321 VAL A C 1
ATOM 2522 O O . VAL A 1 321 ? -29.627 12.700 54.696 1.00 90.69 321 VAL A O 1
ATOM 2525 N N . TYR A 1 322 ? -30.911 13.083 52.876 1.00 89.38 322 TYR A N 1
ATOM 2526 C CA . TYR A 1 322 ? -31.241 11.702 52.549 1.00 89.38 322 TYR A CA 1
ATOM 2527 C C . TYR A 1 322 ? -30.925 11.444 51.076 1.00 89.38 322 TYR A C 1
ATOM 2529 O O . TYR A 1 322 ? -30.947 12.371 50.261 1.00 89.38 322 TYR A O 1
ATOM 2537 N N . ASN A 1 323 ? -30.604 10.197 50.732 1.00 87.19 323 ASN A N 1
ATOM 2538 C CA . ASN A 1 323 ? -30.706 9.774 49.338 1.00 87.19 323 ASN A CA 1
ATOM 2539 C C . ASN A 1 323 ? -32.195 9.545 49.000 1.00 87.19 323 ASN A C 1
ATOM 2541 O O . ASN A 1 323 ? -33.063 9.656 49.867 1.00 87.19 323 ASN A O 1
ATOM 2545 N N . ALA A 1 324 ? -32.503 9.269 47.735 1.00 85.19 324 ALA A N 1
ATOM 2546 C CA . ALA A 1 324 ? -33.888 9.157 47.287 1.00 85.19 324 ALA A CA 1
ATOM 2547 C C . ALA A 1 324 ? -34.636 7.979 47.937 1.00 85.19 324 ALA A C 1
ATOM 2549 O O . ALA A 1 324 ? -35.844 8.074 48.111 1.00 85.19 324 ALA A O 1
ATOM 2550 N N . THR A 1 325 ? -33.938 6.901 48.307 1.00 85.62 325 THR A N 1
ATOM 2551 C CA . THR A 1 325 ? -34.548 5.748 48.988 1.00 85.62 325 THR A CA 1
ATOM 2552 C C . THR A 1 325 ? -34.767 6.003 50.477 1.00 85.62 325 THR A C 1
ATOM 2554 O O . THR A 1 325 ? -35.833 5.706 50.994 1.00 85.62 325 THR A O 1
ATOM 2557 N N . ASP A 1 326 ? -33.773 6.554 51.172 1.00 85.00 326 ASP A N 1
ATOM 2558 C CA . ASP A 1 326 ? -33.806 6.772 52.622 1.00 85.00 326 ASP A CA 1
ATOM 2559 C C . ASP A 1 326 ? -34.738 7.932 53.017 1.00 85.00 326 ASP A C 1
ATOM 2561 O O . ASP A 1 326 ? -35.106 8.052 54.183 1.00 85.00 326 ASP A O 1
ATOM 2565 N N . GLY A 1 327 ? -35.062 8.819 52.070 1.00 82.56 327 GLY A N 1
ATOM 2566 C CA . GLY A 1 327 ? -35.934 9.977 52.278 1.00 82.56 327 GLY A CA 1
ATOM 2567 C C . GLY A 1 327 ? -37.376 9.805 51.791 1.00 82.56 327 GLY A C 1
ATOM 2568 O O . GLY A 1 327 ? -38.150 10.751 51.939 1.00 82.56 327 GLY A O 1
ATOM 2569 N N . ALA A 1 328 ? -37.710 8.664 51.177 1.00 71.31 328 ALA A N 1
ATOM 2570 C CA . ALA A 1 328 ? -39.058 8.315 50.717 1.00 71.31 328 ALA A CA 1
ATOM 2571 C C . ALA A 1 328 ? -39.868 7.632 51.827 1.00 71.31 328 ALA A C 1
ATOM 2573 O O . ALA A 1 328 ? -41.082 7.927 51.913 1.00 71.31 328 ALA A O 1
#

pLDDT: mean 93.38, std 5.74, range [57.53, 98.62]

Sequence (328 aa):
QEFQKLFRVRWEDALSKGLVYNAADGATKLGVKPLEVSTKWEKLKRGVDMVKFGGGFYVGKIDDIYLINGFYTRMRAKFTAPGTCIKYLEVEWNPEALPWETFRAQVIGATNPVEAAGDSIRNTIFQQWDNLGLKAEPDTGDNGVHASASPFEGLVEKANWLDVKMAEDPFGARLTGAGISQETISFWAGDPPVDFEGKKQSLFDLLEDLDVNPCLEKAIKIASGVKNSAFVFIKPHAVTQKVEELVRQKLEAHKISVVQSGQIDAGVIDKNKLIDKHYGAIASRAVLQKPKELVVQESAKQEFQKLFRVRWEDALSKGLVYNATDGA

Mean predicted aligned error: 10.51 Å